Protein AF-A0A9E5G7E7-F1 (afdb_monomer)

Mean predicted aligned error: 11.99 Å

Nearest PDB structures (foldseek):
  1xm7-assembly2_B  TM=7.226E-01  e=6.810E-12  Aquifex aeolicus VF5
  1tk9-assembly1_D  TM=4.800E-01  e=5.219E-02  Campylobacter jejuni
  5lu5-assembly1_D  TM=4.850E-01  e=5.912E-02  Burkholderia pseudomallei
  5ltz-assembly1_C  TM=4.938E-01  e=8.075E-02  Burkholderia pseudomallei K96243
  4kez-assembly1_A  TM=2.579E-01  e=1.174E-01  Saccharolobus solfataricus

Foldseek 3Di:
DPDQAAEWEAEQLAQPPQVCCVVLVPPDPGSVRSLVVLLVQQQVPGAQNHEYEYQENNYQDPPPLCLLVSLVSGHYAYEYQYDPRVPSCVDPSNVVSHPYYHVKDWDWHQDPVRDIAIEIGHQDDDLDDPCLQVRHAYEYEPQRPHVVVVVSVVSNVVCVVVVSNYHYDYRYCSVPLSYIGGPVRRVVVVPCPVDPPDDDDDDDDDPVRQVVVQVVQVVVPDGPVRVVVVQVVVCVSVVHRPDDDDPVRVVVVVVVVVVVVVPPD

Solvent-accessible surface area (backbone atoms only — not comparable to full-atom values): 14874 Å² total; per-residue (Å²): 130,87,75,77,49,57,62,32,36,25,9,53,63,33,38,70,36,58,67,50,32,74,75,63,65,45,100,47,96,43,43,68,56,40,44,52,49,42,50,51,43,33,47,74,74,38,47,72,71,18,39,32,42,33,22,12,23,54,37,42,50,55,91,82,68,50,50,30,59,54,55,69,71,43,50,30,41,38,32,37,20,54,31,96,40,41,62,44,60,80,39,63,65,32,46,69,59,38,74,41,79,36,71,58,48,78,46,75,46,72,42,95,88,67,52,76,45,46,39,35,41,24,13,61,83,63,99,73,53,85,48,24,85,69,66,21,32,37,42,18,20,78,39,73,92,40,73,61,39,55,52,50,51,52,52,45,48,58,40,36,79,69,72,40,54,59,44,75,43,71,38,25,18,84,81,44,86,45,30,66,38,37,67,60,56,58,50,57,76,64,43,75,57,88,57,90,75,76,79,88,80,89,80,92,68,59,68,68,58,50,53,56,51,40,60,55,34,47,78,74,74,35,51,69,68,54,51,53,53,47,48,55,53,41,22,65,76,68,76,41,74,82,65,91,80,54,74,64,56,54,52,50,53,51,49,55,54,56,49,59,65,69,70,68,121

pLDDT: mean 88.35, std 13.63, range [34.66, 98.88]

Secondary structure (DSSP, 8-state):
--PPPPEEEEB---BT-HHHHHHTT-S-SSHHHHHHHHHHHHHHH--TT-EEEE-S-SBSS-SSSTHHHHHHHS-SEEEEE--TT-GGGGSHHHHTTSSEEES-EEEEEE-TTS-EEEEEE-SS--SS-TTGGGTPEEEE-S-TTSHHHHHHHHHHHHHHHTT---EEEE-BGGGGTTS-EEHHHHHHHHSPPSS--PPP------HHHHHHHHHHHHHTT--HHHHHHHHHHHHHHHTS-SS---HHHHHHHHHHHHHHHHS--

Sequence (265 aa):
MLTLGKVFFTSDLHFGHENVIRFDHRPFATVEEMDAELIRRWNAKVGKGDLVYVLGDLIWKSRNGDAHNLIKSLNGQIVLIKGNHDRFLHNAQAKNALAGVKDYDDICVTLEDGSVRRCILSHYFMPMYNGHRYQAIHLHGHSHFTEEADIELEIAKSLNERNFSNRIFNVGCMYWNYEPVTLDEILAKQAPPAEPRYETIELKIDADLYEKAGEVFKRYGLTHEQAIILFFQETVRLGRIPFDYTEEDLLEAKRLCDEVDADGE

Structure (mmCIF, N/CA/C/O backbone):
data_AF-A0A9E5G7E7-F1
#
_entry.id   AF-A0A9E5G7E7-F1
#
loop_
_atom_site.group_PDB
_atom_site.id
_atom_site.type_symbol
_atom_site.label_atom_id
_atom_site.label_alt_id
_atom_site.label_comp_id
_atom_site.label_asym_id
_atom_site.label_entity_id
_atom_site.label_seq_id
_atom_site.pdbx_PDB_ins_code
_atom_site.Cartn_x
_atom_site.Cartn_y
_atom_site.Cartn_z
_atom_site.occupancy
_atom_site.B_iso_or_equiv
_atom_site.auth_seq_id
_atom_site.auth_comp_id
_atom_site.auth_asym_id
_atom_site.auth_atom_id
_atom_site.pdbx_PDB_model_num
ATOM 1 N N . MET A 1 1 ? -29.308 -5.338 4.554 1.00 35.47 1 MET A N 1
ATOM 2 C CA . MET A 1 1 ? -28.218 -4.917 5.457 1.00 35.47 1 MET A CA 1
ATOM 3 C C . MET A 1 1 ? -27.298 -4.018 4.658 1.00 35.47 1 MET A C 1
ATOM 5 O O . MET A 1 1 ? -26.819 -4.463 3.626 1.00 35.47 1 MET A O 1
ATOM 9 N N . LEU A 1 2 ? -27.119 -2.760 5.064 1.00 37.31 2 LEU A N 1
ATOM 10 C CA . LEU A 1 2 ? -26.017 -1.945 4.551 1.00 37.31 2 LEU A CA 1
ATOM 11 C C . LEU A 1 2 ? -24.750 -2.521 5.186 1.00 37.31 2 LEU A C 1
ATOM 13 O O . LEU A 1 2 ? -24.550 -2.365 6.387 1.00 37.31 2 LEU A O 1
ATOM 17 N N . THR A 1 3 ? -23.959 -3.272 4.427 1.00 48.22 3 THR A N 1
ATOM 18 C CA . THR A 1 3 ? -22.587 -3.590 4.825 1.00 48.22 3 THR A CA 1
ATOM 19 C C . THR A 1 3 ? -21.854 -2.265 5.014 1.00 48.22 3 THR A C 1
ATOM 21 O O . THR A 1 3 ? -21.809 -1.459 4.083 1.00 48.22 3 THR A O 1
ATOM 24 N N . LEU A 1 4 ? -21.344 -2.008 6.223 1.00 63.31 4 LEU A N 1
ATOM 25 C CA . LEU A 1 4 ? -20.369 -0.939 6.434 1.00 63.31 4 LEU A CA 1
ATOM 26 C C . LEU A 1 4 ? -19.205 -1.192 5.464 1.00 63.31 4 LEU A C 1
ATOM 28 O O . LEU A 1 4 ? -18.757 -2.334 5.348 1.00 63.31 4 LEU A O 1
ATOM 32 N N . GLY A 1 5 ? -18.763 -0.160 4.744 1.00 80.88 5 GLY A N 1
ATOM 33 C CA . GLY A 1 5 ? -17.614 -0.278 3.847 1.00 80.88 5 GLY A CA 1
ATOM 34 C C . GLY A 1 5 ? -16.362 -0.708 4.611 1.00 80.88 5 GLY A C 1
ATOM 35 O O . GLY A 1 5 ? -16.161 -0.287 5.754 1.00 80.88 5 GLY A O 1
ATOM 36 N N . LYS A 1 6 ? -15.531 -1.551 3.994 1.00 94.44 6 LYS A N 1
ATOM 37 C CA . LYS A 1 6 ? -14.228 -1.944 4.542 1.00 94.44 6 LYS A CA 1
ATOM 38 C C . LYS A 1 6 ? -13.269 -0.749 4.529 1.00 94.44 6 LYS A C 1
ATOM 40 O O . LYS A 1 6 ? -13.435 0.188 3.747 1.00 94.44 6 LYS A O 1
ATOM 45 N N . VAL A 1 7 ? -12.259 -0.791 5.399 1.00 98.06 7 VAL A N 1
ATOM 46 C CA . VAL A 1 7 ? -11.174 0.199 5.428 1.00 98.06 7 VAL A CA 1
ATOM 47 C C . VAL A 1 7 ? -9.911 -0.425 4.847 1.00 98.06 7 VAL A C 1
ATOM 49 O O . VAL A 1 7 ? -9.468 -1.473 5.316 1.00 98.06 7 VAL A O 1
ATOM 52 N N . PHE A 1 8 ? -9.333 0.240 3.851 1.00 98.75 8 PHE A N 1
ATOM 53 C CA . PHE A 1 8 ? -8.087 -0.151 3.202 1.00 98.75 8 PHE A CA 1
ATOM 54 C C . PHE A 1 8 ? -7.001 0.909 3.385 1.00 98.75 8 PHE A C 1
ATOM 56 O O . PHE A 1 8 ? -7.283 2.089 3.604 1.00 98.75 8 PHE A O 1
ATOM 63 N N . PHE A 1 9 ? -5.756 0.477 3.232 1.00 98.81 9 PHE A N 1
ATOM 64 C CA . PHE A 1 9 ? -4.546 1.279 3.331 1.00 98.81 9 PHE A CA 1
ATOM 65 C C . PHE A 1 9 ? -3.632 0.983 2.144 1.00 98.81 9 PHE A C 1
ATOM 67 O O . PHE A 1 9 ? -3.553 -0.150 1.681 1.00 98.81 9 PHE A O 1
ATOM 74 N N . THR A 1 10 ? -2.937 1.998 1.652 1.00 98.81 10 THR A N 1
ATOM 75 C CA . THR A 1 10 ? -1.845 1.862 0.677 1.00 98.81 10 THR A CA 1
ATOM 76 C C . THR A 1 10 ? -1.001 3.129 0.707 1.00 98.81 10 THR A C 1
ATOM 78 O O . THR A 1 10 ? -1.429 4.136 1.262 1.00 98.81 10 THR A O 1
ATOM 81 N N . SER A 1 11 ? 0.171 3.119 0.087 1.00 98.69 11 SER A N 1
ATOM 82 C CA . SER A 1 11 ? 1.021 4.297 -0.091 1.00 98.69 11 SER A CA 1
ATOM 83 C C . SER A 1 11 ? 1.842 4.194 -1.376 1.00 98.69 11 SER A C 1
ATOM 85 O O . SER A 1 11 ? 1.915 3.117 -1.974 1.00 98.69 11 SER A O 1
ATOM 87 N N . ASP A 1 12 ? 2.456 5.302 -1.793 1.00 98.31 12 ASP A N 1
ATOM 88 C CA . ASP A 1 12 ? 3.522 5.329 -2.802 1.00 98.31 12 ASP A CA 1
ATOM 89 C C . ASP A 1 12 ? 3.086 4.749 -4.149 1.00 98.31 12 ASP A C 1
ATOM 91 O O . ASP A 1 12 ? 3.827 4.019 -4.807 1.00 98.31 12 ASP A O 1
ATOM 95 N N . LEU A 1 13 ? 1.859 5.044 -4.579 1.00 97.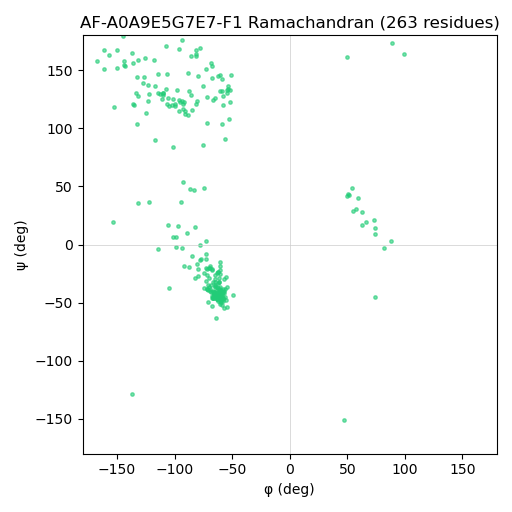75 13 LEU A N 1
ATOM 96 C CA . LEU A 1 13 ? 1.348 4.562 -5.865 1.00 97.75 13 LEU A CA 1
ATOM 97 C C . LEU A 1 13 ? 2.075 5.228 -7.028 1.00 97.75 13 LEU A C 1
ATOM 99 O O . LEU A 1 13 ? 2.361 4.563 -8.022 1.00 97.75 13 LEU A O 1
ATOM 103 N N . HIS A 1 14 ? 2.455 6.500 -6.871 1.00 96.69 14 HIS A N 1
ATOM 104 C CA . HIS A 1 14 ? 3.234 7.256 -7.850 1.00 96.69 14 HIS A CA 1
ATOM 105 C C . HIS A 1 14 ? 2.638 7.175 -9.265 1.00 96.69 14 HIS A C 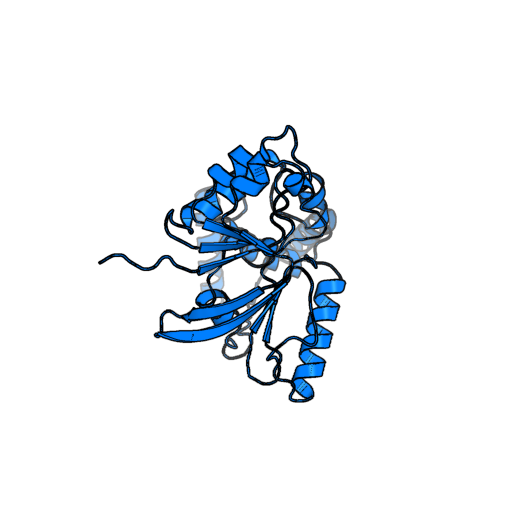1
ATOM 107 O O . HIS A 1 14 ? 3.366 7.011 -10.246 1.00 96.69 14 HIS A O 1
ATOM 113 N N . PHE A 1 15 ? 1.312 7.310 -9.391 1.00 96.19 15 PHE A N 1
ATOM 114 C CA . PHE A 1 15 ? 0.656 7.301 -10.700 1.00 96.19 15 PHE A CA 1
ATOM 115 C C . PHE A 1 15 ? 1.293 8.334 -11.638 1.00 96.19 15 PHE A C 1
ATOM 117 O O . PHE A 1 15 ? 1.523 9.494 -11.255 1.00 96.19 15 PHE A O 1
ATOM 124 N N . GLY A 1 16 ? 1.576 7.913 -12.871 1.00 93.56 16 GLY A N 1
ATOM 125 C CA . GLY A 1 16 ? 2.221 8.740 -13.887 1.00 93.56 16 GLY A CA 1
ATOM 126 C C . GLY A 1 16 ? 3.724 8.984 -13.679 1.00 93.56 16 GLY A C 1
ATOM 127 O O . GLY A 1 16 ? 4.276 9.889 -14.312 1.00 93.56 16 GLY A O 1
ATOM 128 N N . HIS A 1 17 ? 4.405 8.230 -12.808 1.00 94.12 17 HIS A N 1
ATOM 129 C CA . HIS A 1 17 ? 5.831 8.405 -12.516 1.00 94.12 17 HIS A CA 1
ATOM 130 C C . HIS A 1 17 ? 6.728 7.379 -13.229 1.00 94.12 17 HIS A C 1
ATOM 132 O O . HIS A 1 17 ? 7.176 6.421 -12.620 1.00 94.12 17 HIS A O 1
ATOM 138 N N . GLU A 1 18 ? 7.096 7.611 -14.489 1.00 94.38 18 GLU A N 1
ATOM 139 C CA . GLU A 1 18 ? 7.965 6.687 -15.255 1.00 94.38 18 GLU A CA 1
ATOM 140 C C . GLU A 1 18 ? 9.249 6.268 -14.505 1.00 94.38 18 GLU A C 1
ATOM 142 O O . GLU A 1 18 ? 9.603 5.093 -14.446 1.00 94.38 18 GLU A O 1
ATOM 147 N N . ASN A 1 19 ? 9.931 7.215 -13.853 1.00 94.38 19 ASN A N 1
ATOM 148 C CA . ASN A 1 19 ? 11.189 6.924 -13.160 1.00 94.38 19 ASN A CA 1
ATOM 149 C C . ASN A 1 19 ? 11.024 6.013 -11.933 1.00 94.38 19 ASN A C 1
ATOM 151 O O . ASN A 1 19 ? 12.002 5.371 -11.543 1.00 94.38 19 ASN A O 1
ATOM 155 N N . VAL A 1 20 ? 9.825 5.931 -11.336 1.00 94.31 20 VAL A N 1
ATOM 156 C CA . VAL A 1 20 ? 9.594 5.076 -10.162 1.00 94.31 20 VAL A CA 1
ATOM 157 C C . VAL A 1 20 ? 9.763 3.603 -10.507 1.00 94.31 20 VAL A C 1
ATOM 159 O O . VAL A 1 20 ? 10.212 2.840 -9.664 1.00 94.31 20 VAL A O 1
ATOM 162 N N . ILE A 1 21 ? 9.481 3.210 -11.754 1.00 92.19 21 ILE A N 1
ATOM 163 C CA . ILE A 1 21 ? 9.620 1.825 -12.215 1.00 92.19 21 ILE A CA 1
ATOM 164 C C . ILE A 1 21 ? 11.055 1.348 -12.012 1.00 92.19 21 ILE A C 1
ATOM 166 O O . ILE A 1 21 ? 11.289 0.303 -11.416 1.00 92.19 21 ILE A O 1
ATOM 170 N N . ARG A 1 22 ? 12.027 2.151 -12.454 1.00 91.06 22 ARG A N 1
ATOM 171 C CA . ARG A 1 22 ? 13.449 1.821 -12.320 1.00 91.06 22 ARG A CA 1
ATOM 172 C C . ARG A 1 22 ? 13.961 1.989 -10.896 1.00 91.06 22 ARG A C 1
ATOM 174 O O . ARG A 1 22 ? 14.815 1.222 -10.480 1.00 91.06 22 ARG A O 1
ATOM 181 N N . PHE A 1 23 ? 13.484 3.007 -10.187 1.00 87.12 23 PHE A N 1
ATOM 182 C CA . PHE A 1 23 ? 13.917 3.300 -8.822 1.00 87.12 23 PHE A CA 1
ATOM 183 C C . PHE A 1 23 ? 13.482 2.212 -7.828 1.00 87.12 23 PHE A C 1
ATOM 185 O O . PHE A 1 23 ? 14.286 1.744 -7.032 1.00 87.12 23 PHE A O 1
ATOM 192 N N . ASP A 1 24 ? 12.223 1.785 -7.918 1.00 85.06 24 ASP A N 1
ATOM 193 C CA . ASP A 1 24 ? 11.559 0.841 -7.008 1.00 85.06 24 ASP A CA 1
ATOM 194 C C . ASP A 1 24 ? 11.543 -0.596 -7.571 1.00 85.06 24 ASP A C 1
ATOM 196 O O . ASP A 1 24 ? 10.889 -1.474 -7.020 1.00 85.06 24 ASP A O 1
ATOM 200 N N . HIS A 1 25 ? 12.227 -0.826 -8.702 1.00 86.44 25 HIS A N 1
ATOM 201 C CA . HIS A 1 25 ? 12.261 -2.095 -9.446 1.00 86.44 25 HIS A CA 1
ATOM 202 C C . HIS A 1 25 ? 10.865 -2.682 -9.710 1.00 86.44 25 HIS A C 1
ATOM 204 O O . HIS A 1 25 ? 10.635 -3.885 -9.574 1.00 86.44 25 HIS A O 1
ATOM 210 N N . ARG A 1 26 ? 9.906 -1.825 -10.078 1.00 90.50 26 ARG A N 1
ATOM 211 C CA . ARG A 1 26 ? 8.524 -2.262 -10.289 1.00 90.50 26 ARG A CA 1
ATOM 212 C C . ARG A 1 26 ? 8.425 -3.181 -11.507 1.00 90.50 26 ARG A C 1
ATOM 214 O O . ARG A 1 26 ? 9.070 -2.909 -12.519 1.00 90.50 26 ARG A O 1
ATOM 221 N N . PRO A 1 27 ? 7.569 -4.214 -11.467 1.00 91.38 27 PRO A N 1
ATOM 222 C CA . PRO A 1 27 ? 7.482 -5.228 -12.513 1.00 91.38 27 PRO A CA 1
ATOM 223 C C . PRO A 1 27 ? 6.605 -4.773 -13.695 1.00 91.38 27 PRO A C 1
ATOM 225 O O . PRO A 1 27 ? 5.731 -5.516 -14.137 1.00 91.38 27 PRO A O 1
ATOM 228 N N . PHE A 1 28 ? 6.809 -3.546 -14.183 1.00 92.44 28 PHE A N 1
ATOM 229 C CA . PHE A 1 28 ? 6.060 -2.951 -15.295 1.00 92.44 28 PHE A CA 1
ATOM 230 C C . PHE A 1 28 ? 7.032 -2.430 -16.347 1.00 92.44 28 PHE A C 1
ATOM 232 O O . PHE A 1 28 ? 8.051 -1.835 -16.004 1.00 92.44 28 PHE A O 1
ATOM 239 N N . ALA A 1 29 ? 6.727 -2.630 -17.627 1.00 90.38 29 ALA A N 1
ATOM 240 C CA . ALA A 1 29 ? 7.602 -2.181 -18.703 1.00 90.38 29 ALA A CA 1
ATOM 241 C C . ALA A 1 29 ? 7.456 -0.678 -18.992 1.00 90.38 29 ALA A C 1
ATOM 243 O O . ALA A 1 29 ? 8.394 -0.062 -19.494 1.00 90.38 29 ALA A O 1
ATOM 244 N N . THR A 1 30 ? 6.285 -0.100 -18.705 1.00 95.25 30 THR A N 1
ATOM 245 C CA . THR A 1 30 ? 5.947 1.309 -18.980 1.00 95.25 30 THR A CA 1
ATOM 246 C C . THR A 1 30 ? 5.064 1.896 -17.882 1.00 95.25 30 THR A C 1
ATOM 248 O O . THR A 1 30 ? 4.357 1.160 -17.186 1.00 95.25 30 THR A O 1
ATOM 251 N N . VAL A 1 31 ? 5.047 3.227 -17.743 1.00 94.69 31 VAL A N 1
ATOM 252 C CA . VAL A 1 31 ? 4.126 3.902 -16.814 1.00 94.69 31 VAL A CA 1
ATOM 253 C C . VAL A 1 31 ? 2.658 3.678 -17.177 1.00 94.69 31 VAL A C 1
ATOM 255 O O . VAL A 1 31 ? 1.827 3.580 -16.281 1.00 94.69 31 VAL A O 1
ATOM 258 N N . GLU A 1 32 ? 2.315 3.560 -18.462 1.00 95.12 32 GLU A N 1
ATOM 259 C CA . GLU A 1 32 ? 0.939 3.294 -18.889 1.00 95.12 32 GLU A CA 1
ATOM 260 C C . GLU A 1 32 ? 0.465 1.903 -18.448 1.00 95.12 32 GLU A C 1
ATOM 262 O O . GLU A 1 32 ? -0.665 1.761 -17.977 1.00 95.12 32 GLU A O 1
ATOM 267 N N . GLU A 1 33 ? 1.328 0.889 -18.567 1.00 96.50 33 GLU A N 1
ATOM 268 C CA . GLU A 1 33 ? 1.059 -0.460 -18.059 1.00 96.50 33 GLU A CA 1
ATOM 269 C C . GLU A 1 33 ? 0.913 -0.456 -16.533 1.00 96.50 33 GLU A C 1
ATOM 271 O O . GLU A 1 33 ? -0.057 -1.006 -16.011 1.00 96.50 33 GLU A O 1
ATOM 276 N N . MET A 1 34 ? 1.836 0.208 -15.827 1.00 96.50 34 MET A N 1
ATOM 277 C CA . MET A 1 34 ? 1.779 0.346 -14.372 1.00 96.50 34 MET A CA 1
ATOM 278 C C . MET A 1 34 ? 0.465 0.994 -13.931 1.00 96.50 34 MET A C 1
ATOM 280 O O . MET A 1 34 ? -0.261 0.416 -13.128 1.00 96.50 34 MET A O 1
ATOM 284 N N . ASP A 1 35 ? 0.133 2.172 -14.462 1.00 96.38 35 ASP A N 1
ATOM 285 C CA . ASP A 1 35 ? -1.065 2.918 -14.076 1.00 96.38 35 ASP A CA 1
ATOM 286 C C . ASP A 1 35 ? -2.337 2.083 -14.322 1.00 96.38 35 ASP A C 1
ATOM 288 O O . ASP A 1 35 ? -3.216 2.015 -13.457 1.00 96.38 35 ASP A O 1
ATOM 292 N N . ALA A 1 36 ? -2.429 1.398 -15.469 1.00 96.94 36 ALA A N 1
ATOM 293 C CA . ALA A 1 36 ? -3.562 0.532 -15.790 1.00 96.94 36 ALA A CA 1
ATOM 294 C C . ALA A 1 36 ? -3.683 -0.654 -14.819 1.00 96.94 36 ALA A C 1
ATOM 296 O O . ALA A 1 36 ? -4.785 -0.972 -14.359 1.00 96.94 36 ALA A O 1
ATOM 297 N N . GLU A 1 37 ? -2.564 -1.291 -14.476 1.00 98.00 37 GLU A N 1
ATOM 298 C CA . GLU A 1 37 ? -2.549 -2.448 -13.586 1.00 98.00 37 GLU A CA 1
ATOM 299 C C . GLU A 1 37 ? -2.834 -2.064 -12.128 1.00 98.00 37 GLU A C 1
ATOM 301 O O . GLU A 1 37 ? -3.595 -2.760 -11.452 1.00 98.00 37 GLU A O 1
ATOM 306 N N . LEU A 1 38 ? -2.321 -0.921 -11.661 1.00 98.19 38 LEU A N 1
ATOM 307 C CA . LEU A 1 38 ? -2.652 -0.353 -10.352 1.00 98.19 38 LEU A CA 1
ATOM 308 C C . LEU A 1 38 ? -4.159 -0.091 -10.224 1.00 98.19 38 LEU A C 1
ATOM 310 O O . LEU A 1 38 ? -4.774 -0.495 -9.236 1.00 98.19 38 LEU A O 1
ATOM 314 N N . ILE A 1 39 ? -4.782 0.526 -11.237 1.00 98.50 39 ILE A N 1
ATOM 315 C CA . ILE A 1 39 ? -6.237 0.755 -11.262 1.00 98.50 39 ILE A CA 1
ATOM 316 C C . ILE A 1 39 ? -6.992 -0.578 -11.244 1.00 98.50 39 ILE A C 1
ATOM 318 O O . ILE A 1 39 ? -7.961 -0.730 -10.495 1.00 98.50 39 ILE A O 1
ATOM 322 N N . ARG A 1 40 ? -6.565 -1.557 -12.055 1.00 98.56 40 ARG A N 1
ATOM 323 C CA . ARG A 1 40 ? -7.211 -2.874 -12.134 1.00 98.56 40 ARG A CA 1
ATOM 324 C C . ARG A 1 40 ? -7.175 -3.591 -10.784 1.00 98.56 40 ARG A C 1
ATOM 326 O O . ARG A 1 40 ? -8.216 -4.063 -10.329 1.00 98.56 40 ARG A O 1
ATOM 333 N N . ARG A 1 41 ? -6.005 -3.650 -10.142 1.00 98.12 41 ARG A N 1
ATOM 334 C CA . ARG A 1 41 ? -5.791 -4.282 -8.829 1.00 98.12 41 ARG A CA 1
ATOM 335 C C . ARG A 1 41 ? -6.573 -3.588 -7.727 1.00 98.12 41 ARG A C 1
ATOM 337 O O . ARG A 1 41 ? -7.298 -4.247 -6.985 1.00 98.12 41 ARG A O 1
ATOM 344 N N . TRP A 1 42 ? -6.509 -2.258 -7.684 1.00 98.69 42 TRP A N 1
ATOM 345 C CA . TRP A 1 42 ? -7.306 -1.454 -6.765 1.00 98.69 42 TRP A CA 1
ATOM 346 C C . TRP A 1 42 ? -8.797 -1.777 -6.896 1.00 98.69 42 TRP A C 1
ATOM 348 O O . TRP A 1 42 ? -9.448 -2.130 -5.915 1.00 98.69 42 TRP A O 1
ATOM 358 N N . ASN A 1 43 ? -9.348 -1.698 -8.109 1.00 98.50 43 ASN A N 1
ATOM 359 C CA . ASN A 1 43 ? -10.783 -1.861 -8.342 1.00 98.50 43 ASN A CA 1
ATOM 360 C C . ASN A 1 43 ? -11.273 -3.308 -8.209 1.00 98.50 43 ASN A C 1
ATOM 362 O O . ASN A 1 43 ? -12.467 -3.515 -7.996 1.00 98.50 43 ASN A O 1
ATOM 366 N N . ALA A 1 44 ? -10.381 -4.296 -8.322 1.00 97.81 44 ALA A N 1
ATOM 367 C CA . ALA A 1 44 ? -10.698 -5.694 -8.045 1.00 97.81 44 ALA A CA 1
ATOM 368 C C . ALA A 1 44 ? -10.921 -5.956 -6.547 1.00 97.81 44 ALA A C 1
ATOM 370 O O . ALA A 1 44 ? -11.681 -6.858 -6.195 1.00 97.81 44 ALA A O 1
ATOM 371 N N . LYS A 1 45 ? -10.276 -5.171 -5.676 1.00 96.94 45 LYS A N 1
ATOM 372 C CA . LYS A 1 45 ? -10.281 -5.379 -4.223 1.00 96.94 45 LYS A CA 1
ATOM 373 C C . LYS A 1 45 ? -11.162 -4.391 -3.462 1.00 96.94 45 LYS A C 1
ATOM 375 O O . LYS A 1 45 ? -11.820 -4.770 -2.497 1.00 96.94 45 LYS A O 1
ATOM 380 N N . VAL A 1 46 ? -11.194 -3.140 -3.908 1.00 98.38 46 VAL A N 1
ATOM 381 C CA . VAL A 1 46 ? -11.938 -2.049 -3.276 1.00 98.38 46 VAL A CA 1
ATOM 382 C C . VAL A 1 46 ? -13.290 -1.879 -3.963 1.00 98.38 46 VAL A C 1
ATOM 384 O O . VAL A 1 46 ? -13.377 -1.662 -5.175 1.00 98.38 46 VAL A O 1
ATOM 387 N N . GLY A 1 47 ? -14.365 -1.941 -3.184 1.00 97.50 47 GLY A N 1
ATOM 388 C CA . GLY A 1 47 ? -15.725 -1.627 -3.599 1.00 97.50 47 GLY A CA 1
ATOM 389 C C . GLY A 1 47 ? -16.048 -0.133 -3.497 1.00 97.50 47 GLY A C 1
ATOM 390 O O . GLY A 1 47 ? -15.409 0.641 -2.792 1.00 97.50 47 GLY A O 1
ATOM 391 N N . LYS A 1 48 ? -17.106 0.308 -4.186 1.00 95.62 48 LYS A N 1
ATOM 392 C CA . LYS A 1 48 ? -17.494 1.735 -4.244 1.00 95.62 48 LYS A CA 1
ATOM 393 C C . LYS A 1 48 ? -17.880 2.355 -2.893 1.00 95.62 48 LYS A C 1
ATOM 395 O O . LYS A 1 48 ? -17.853 3.575 -2.771 1.00 95.62 48 LYS A O 1
ATOM 400 N N . GLY A 1 49 ? -18.297 1.535 -1.928 1.00 95.50 49 GLY A N 1
ATOM 401 C CA . GLY A 1 49 ? -18.700 1.973 -0.588 1.00 95.50 49 GLY A CA 1
ATOM 402 C C . GLY A 1 49 ? -17.581 1.928 0.453 1.00 95.50 49 GLY A C 1
ATOM 403 O O . GLY A 1 49 ? -17.826 2.316 1.591 1.00 95.50 49 GLY A O 1
ATOM 404 N N . ASP A 1 50 ? -16.396 1.446 0.080 1.00 97.88 50 ASP A N 1
ATOM 405 C CA . ASP A 1 50 ? -15.265 1.283 0.990 1.00 97.88 50 ASP A CA 1
ATOM 406 C C . ASP A 1 50 ? -14.516 2.602 1.200 1.00 97.88 50 ASP A C 1
ATOM 408 O O . ASP A 1 50 ? -14.649 3.546 0.418 1.00 97.88 50 ASP A O 1
ATOM 412 N N . LEU A 1 51 ? -13.718 2.668 2.261 1.00 98.25 51 LEU A N 1
ATOM 413 C CA . LEU A 1 51 ? -12.859 3.800 2.593 1.00 98.25 51 LEU A CA 1
ATOM 414 C C . LEU A 1 51 ? -11.403 3.388 2.387 1.00 98.25 51 LEU A C 1
ATOM 416 O O . LEU A 1 51 ? -10.975 2.356 2.897 1.00 98.25 51 LEU A O 1
ATOM 420 N N . VAL A 1 52 ? -10.626 4.200 1.679 1.00 98.81 52 VAL A N 1
ATOM 421 C CA . VAL A 1 52 ? -9.204 3.938 1.449 1.00 98.81 52 VAL A CA 1
ATOM 422 C C . VAL A 1 52 ? -8.373 5.106 1.941 1.00 98.81 52 VAL A C 1
ATOM 424 O O . VAL A 1 52 ? -8.552 6.242 1.501 1.00 98.81 52 VAL A O 1
ATOM 427 N N . TYR A 1 53 ? -7.441 4.816 2.839 1.00 98.88 53 TYR A N 1
ATOM 428 C CA . TYR A 1 53 ? -6.401 5.741 3.251 1.00 98.88 53 TYR A CA 1
ATOM 429 C C . TYR A 1 53 ? -5.173 5.548 2.366 1.00 98.88 53 TYR A C 1
ATOM 431 O O . TYR A 1 53 ? -4.532 4.499 2.402 1.00 98.88 53 TYR A O 1
ATOM 439 N N . VAL A 1 54 ? -4.836 6.570 1.584 1.00 98.88 54 VAL A N 1
ATOM 440 C CA . VAL A 1 54 ? -3.575 6.609 0.837 1.00 98.88 54 VAL A CA 1
ATOM 441 C C . VAL A 1 54 ? -2.573 7.396 1.662 1.00 98.88 54 VAL A C 1
ATOM 443 O O . VAL A 1 54 ? -2.778 8.586 1.888 1.00 98.88 54 VAL A O 1
ATOM 446 N N . LEU A 1 55 ? -1.507 6.754 2.129 1.00 98.75 55 LEU A N 1
ATOM 447 C CA . LEU A 1 55 ? -0.493 7.363 2.985 1.00 98.75 55 LEU A CA 1
ATOM 448 C C . LEU A 1 55 ? 0.597 8.069 2.190 1.00 98.75 55 LEU A C 1
ATOM 450 O O . LEU A 1 55 ? 1.767 7.905 2.485 1.00 98.75 55 LEU A O 1
ATOM 454 N N . GLY A 1 56 ? 0.192 8.884 1.225 1.00 98.19 56 GLY A N 1
ATOM 455 C CA . GLY A 1 56 ? 1.066 9.786 0.492 1.00 98.19 56 GLY A CA 1
ATOM 456 C C . GLY A 1 56 ? 1.485 9.255 -0.866 1.00 98.19 56 GLY A C 1
ATOM 457 O O . GLY A 1 56 ? 1.315 8.077 -1.190 1.00 98.19 56 GLY A O 1
ATOM 458 N N . ASP A 1 57 ? 1.992 10.182 -1.672 1.00 97.56 57 ASP A N 1
ATOM 459 C CA . ASP A 1 57 ? 2.582 9.936 -2.982 1.00 97.56 57 ASP A CA 1
ATOM 460 C C . ASP A 1 57 ? 1.648 9.163 -3.927 1.00 97.56 57 ASP A C 1
ATOM 462 O O . ASP A 1 57 ? 2.011 8.182 -4.580 1.00 97.56 57 ASP A O 1
ATOM 466 N N . LEU A 1 58 ? 0.401 9.634 -4.015 1.00 97.12 58 LEU A N 1
ATOM 467 C CA . LEU A 1 58 ? -0.622 9.058 -4.886 1.00 97.12 58 LEU A CA 1
ATOM 468 C C . LEU A 1 58 ? -0.311 9.348 -6.358 1.00 97.12 58 LEU A C 1
ATOM 470 O O . LEU A 1 58 ? -0.345 8.445 -7.188 1.00 97.12 58 LEU A O 1
ATOM 474 N N . ILE A 1 59 ? -0.021 10.610 -6.693 1.00 94.75 59 ILE A N 1
ATOM 475 C CA . ILE A 1 59 ? 0.163 11.069 -8.081 1.00 94.75 59 ILE A CA 1
ATOM 476 C C . ILE A 1 59 ? 1.396 11.962 -8.153 1.00 94.75 59 ILE A C 1
ATOM 478 O O . ILE A 1 59 ? 1.423 13.027 -7.537 1.00 94.75 59 ILE A O 1
ATOM 482 N N . TRP A 1 60 ? 2.379 11.570 -8.966 1.00 88.19 60 TRP A N 1
ATOM 483 C CA . TRP A 1 60 ? 3.687 12.228 -9.020 1.00 88.19 60 TRP A CA 1
ATOM 484 C C . TRP A 1 60 ? 3.620 13.674 -9.509 1.00 88.19 60 TRP A C 1
ATOM 486 O O . TRP A 1 60 ? 3.959 14.615 -8.792 1.00 88.19 60 TRP A O 1
ATOM 496 N N . LYS A 1 61 ? 3.187 13.888 -10.749 1.00 67.50 61 LYS A N 1
ATOM 497 C CA . LYS A 1 61 ? 2.959 15.219 -11.325 1.00 67.50 61 LYS A CA 1
ATOM 498 C C . LYS A 1 61 ? 1.884 15.045 -12.376 1.00 67.50 61 LYS A C 1
ATOM 500 O O . LYS A 1 61 ? 2.085 14.274 -13.306 1.00 67.50 61 LYS A O 1
ATOM 505 N N . SER A 1 62 ? 0.734 15.702 -12.205 1.00 63.75 62 SER A N 1
ATOM 506 C CA . SER A 1 62 ? -0.419 15.509 -13.091 1.00 63.75 62 SER A CA 1
ATOM 507 C C . SER A 1 62 ? 0.013 15.704 -14.542 1.00 63.75 62 SER A C 1
ATOM 509 O O . SER A 1 62 ? 0.291 16.833 -14.950 1.00 63.75 62 SER A O 1
ATOM 511 N N . ARG A 1 63 ? 0.081 14.608 -15.299 1.00 51.53 63 ARG A N 1
ATOM 512 C CA . ARG A 1 63 ? 0.688 14.589 -16.629 1.00 51.53 63 ARG A CA 1
ATOM 513 C C . ARG A 1 63 ? -0.024 15.546 -17.592 1.00 51.53 63 ARG A C 1
ATOM 515 O O . ARG A 1 63 ? 0.650 16.079 -18.453 1.00 51.53 63 ARG A O 1
ATOM 522 N N . ASN A 1 64 ? -1.313 15.856 -17.360 1.00 54.03 64 ASN A N 1
ATOM 523 C CA . ASN A 1 64 ? -2.105 16.859 -18.100 1.00 54.03 64 ASN A CA 1
ATOM 524 C C . ASN A 1 64 ? -3.278 17.495 -17.299 1.00 54.03 64 ASN A C 1
ATOM 526 O O . ASN A 1 64 ? -4.214 18.027 -17.883 1.00 54.03 64 ASN A O 1
ATOM 530 N N . GLY A 1 65 ? -3.284 17.428 -15.959 1.00 68.69 65 GLY A N 1
ATOM 531 C CA . GLY A 1 65 ? -4.454 17.824 -15.145 1.00 68.69 65 GLY A CA 1
ATOM 532 C C . GLY A 1 65 ? -5.481 16.705 -14.895 1.00 68.69 65 GLY A C 1
ATOM 533 O O . GLY A 1 65 ? -6.461 16.920 -14.186 1.00 68.69 65 GLY A O 1
ATOM 534 N N . ASP A 1 66 ? -5.203 15.487 -15.367 1.00 81.50 66 ASP A N 1
ATOM 535 C CA . ASP A 1 66 ? -6.081 14.308 -15.260 1.00 81.50 66 ASP A CA 1
ATOM 536 C C . ASP A 1 66 ? -6.195 13.684 -13.861 1.00 81.50 66 ASP A C 1
ATOM 538 O O . ASP A 1 66 ? -6.896 12.690 -13.688 1.00 81.50 66 ASP A O 1
ATOM 542 N N . ALA A 1 67 ? -5.562 14.264 -12.837 1.00 91.06 67 ALA A N 1
ATOM 543 C CA . ALA A 1 67 ? -5.623 13.748 -11.467 1.00 91.06 67 ALA A CA 1
ATOM 544 C C . ALA A 1 67 ? -7.071 13.578 -10.970 1.00 91.06 67 ALA A C 1
ATOM 546 O O . ALA A 1 67 ? -7.381 12.600 -10.298 1.00 91.06 67 ALA A O 1
ATOM 547 N N . HIS A 1 68 ? -7.972 14.492 -11.350 1.00 92.56 68 HIS A N 1
ATOM 548 C CA . HIS A 1 68 ? -9.399 14.367 -11.049 1.00 92.56 68 HIS A CA 1
ATOM 549 C C . HIS A 1 68 ? -10.008 13.087 -11.643 1.00 92.56 68 HIS A C 1
ATOM 551 O O . HIS A 1 68 ? -10.669 12.334 -10.930 1.00 92.56 68 HIS A O 1
ATOM 557 N N . ASN A 1 69 ? -9.766 12.832 -12.932 1.00 93.12 69 ASN A N 1
ATOM 558 C CA . ASN A 1 69 ? -10.305 11.671 -13.641 1.00 93.12 69 ASN A CA 1
ATOM 559 C C . ASN A 1 69 ? -9.714 10.368 -13.099 1.00 93.12 69 ASN A C 1
ATOM 561 O O . ASN A 1 69 ? -10.450 9.411 -12.879 1.00 93.12 69 ASN A O 1
ATOM 565 N N . LEU A 1 70 ? -8.410 10.361 -12.814 1.00 94.81 70 LEU A N 1
ATOM 566 C CA . LEU A 1 70 ? -7.734 9.230 -12.189 1.00 94.81 70 LEU A CA 1
ATOM 567 C C . LEU A 1 70 ? -8.351 8.903 -10.824 1.00 94.81 70 LEU A C 1
ATOM 569 O O . LEU A 1 70 ? -8.789 7.776 -10.620 1.00 94.81 70 LEU A O 1
ATOM 573 N N . ILE A 1 71 ? -8.483 9.887 -9.927 1.00 96.44 71 ILE A N 1
ATOM 574 C CA . ILE A 1 71 ? -9.108 9.681 -8.608 1.00 96.44 71 ILE A CA 1
ATOM 575 C C . ILE A 1 71 ? -10.538 9.146 -8.760 1.00 96.44 71 ILE A C 1
ATOM 577 O O . ILE A 1 71 ? -10.933 8.240 -8.037 1.00 96.44 71 ILE A O 1
ATOM 581 N N . LYS A 1 72 ? -11.313 9.659 -9.725 1.00 95.62 72 LYS A N 1
ATOM 582 C CA . L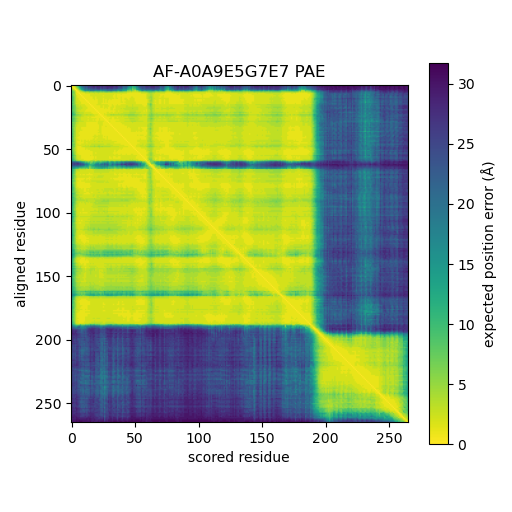YS A 1 72 ? -12.684 9.192 -9.996 1.00 95.62 72 LYS A CA 1
ATOM 583 C C . LYS A 1 72 ? -12.763 7.788 -10.600 1.00 95.62 72 LYS A C 1
ATOM 585 O O . LYS A 1 72 ? -13.830 7.181 -10.532 1.00 95.62 72 LYS A O 1
ATOM 590 N N . SER A 1 73 ? -11.682 7.292 -11.198 1.00 96.62 73 SER A N 1
ATOM 591 C CA . SER A 1 73 ? -11.609 5.934 -11.747 1.00 96.62 73 SER A CA 1
ATOM 592 C C . SER A 1 73 ? -11.337 4.863 -10.685 1.00 96.62 73 SER A C 1
ATOM 594 O O . SER A 1 73 ? -11.574 3.682 -10.940 1.00 96.62 73 SER A O 1
ATOM 596 N N . LEU A 1 74 ? -10.872 5.269 -9.500 1.00 98.44 74 LEU A N 1
ATOM 597 C CA . LEU A 1 74 ? -10.611 4.389 -8.368 1.00 98.44 74 LEU A CA 1
ATOM 598 C C . LEU A 1 74 ? -11.883 4.220 -7.525 1.00 98.44 74 LEU A C 1
ATOM 600 O O . LEU A 1 74 ? -12.556 5.190 -7.176 1.00 98.44 74 LEU A O 1
ATOM 604 N N . ASN A 1 75 ? -12.220 2.977 -7.192 1.00 98.56 75 ASN A N 1
ATOM 605 C CA . ASN A 1 75 ? -13.327 2.657 -6.300 1.00 98.56 75 ASN A CA 1
ATOM 606 C C . ASN A 1 75 ? -13.046 3.131 -4.867 1.00 98.56 75 ASN A C 1
ATOM 608 O O . ASN A 1 75 ? -11.902 3.177 -4.417 1.00 98.56 75 ASN A O 1
ATOM 612 N N . GLY A 1 76 ? -14.120 3.401 -4.129 1.00 97.81 76 GLY A N 1
ATOM 613 C CA . GLY A 1 76 ? -14.064 3.781 -2.723 1.00 97.81 76 GLY A CA 1
ATOM 614 C C . GLY A 1 76 ? -13.927 5.286 -2.502 1.00 97.81 76 GLY A C 1
ATOM 615 O O . GLY A 1 76 ? -13.798 6.093 -3.422 1.00 97.81 76 GLY A O 1
ATOM 616 N N . GLN A 1 77 ? -14.009 5.673 -1.238 1.00 98.06 77 GLN A N 1
ATOM 617 C CA . GLN A 1 77 ? -13.784 7.029 -0.770 1.00 98.06 77 GLN A CA 1
ATOM 618 C C . GLN A 1 77 ? -12.318 7.164 -0.377 1.00 98.06 77 GLN A C 1
ATOM 620 O O . GLN A 1 77 ? -11.849 6.437 0.490 1.00 98.06 77 GLN A O 1
ATOM 625 N N . ILE A 1 78 ? -11.586 8.083 -1.003 1.00 98.69 78 ILE A N 1
ATOM 626 C CA . ILE A 1 78 ? -10.141 8.204 -0.780 1.00 98.69 78 ILE A CA 1
ATOM 627 C C . ILE A 1 78 ? -9.853 9.338 0.200 1.00 98.69 78 ILE A C 1
ATOM 629 O O . ILE A 1 78 ? -10.151 10.500 -0.083 1.00 98.69 78 ILE A O 1
ATOM 633 N N . VAL A 1 79 ? -9.235 9.007 1.331 1.00 98.81 79 VAL A N 1
ATOM 634 C CA . VAL A 1 79 ? -8.614 9.973 2.241 1.00 98.81 79 VAL A CA 1
ATOM 635 C C . VAL A 1 79 ? -7.107 9.928 2.021 1.00 98.81 79 VAL A C 1
ATOM 637 O O . VAL A 1 79 ? -6.475 8.893 2.200 1.00 98.81 79 VAL A O 1
ATOM 640 N N . LEU A 1 80 ? -6.522 11.054 1.630 1.00 98.81 80 LEU A N 1
ATOM 641 C CA . LEU A 1 80 ? -5.083 11.170 1.425 1.00 98.81 80 LEU A CA 1
ATOM 642 C C . LEU A 1 80 ? -4.413 11.689 2.701 1.00 98.81 80 LEU A C 1
ATOM 644 O O . LEU A 1 80 ? -4.748 12.779 3.170 1.00 98.81 80 LEU A O 1
ATOM 648 N N . ILE A 1 81 ? -3.442 10.945 3.225 1.00 98.75 81 ILE A N 1
ATOM 649 C CA . ILE A 1 81 ? -2.443 11.466 4.158 1.00 98.75 81 ILE A CA 1
ATOM 650 C C . ILE A 1 81 ? -1.267 11.950 3.318 1.00 98.75 81 ILE A C 1
ATOM 652 O O . ILE A 1 81 ? -0.638 11.164 2.629 1.00 98.75 81 ILE A O 1
ATOM 656 N N . LYS A 1 82 ? -1.034 13.255 3.291 1.00 97.94 82 LYS A N 1
ATOM 657 C CA . LYS A 1 82 ? -0.207 13.922 2.286 1.00 97.94 82 LYS A CA 1
ATOM 658 C C . LYS A 1 82 ? 1.267 13.494 2.352 1.00 97.94 82 LYS A C 1
ATOM 660 O O . LYS A 1 82 ? 1.913 13.664 3.384 1.00 97.94 82 LYS A O 1
ATOM 665 N N . GLY A 1 83 ? 1.804 13.047 1.219 1.00 97.62 83 GLY A N 1
ATOM 666 C CA . GLY A 1 83 ? 3.230 12.823 0.986 1.00 97.62 83 GLY A CA 1
ATOM 667 C C . GLY A 1 83 ? 3.940 14.023 0.350 1.00 97.62 83 GLY A C 1
ATOM 668 O O . GLY A 1 83 ? 3.332 15.055 0.031 1.00 97.62 83 GLY A O 1
ATOM 669 N N . ASN A 1 84 ? 5.258 13.924 0.174 1.00 95.94 84 ASN A N 1
ATOM 670 C CA . ASN A 1 84 ? 6.082 14.992 -0.408 1.00 95.94 84 ASN A CA 1
ATOM 671 C C . ASN A 1 84 ? 5.871 15.170 -1.919 1.00 95.94 84 ASN A C 1
ATOM 673 O O . ASN A 1 84 ? 6.155 16.255 -2.451 1.00 95.94 84 ASN A O 1
ATOM 677 N N . HIS A 1 85 ? 5.361 14.154 -2.617 1.00 94.19 85 HIS A N 1
ATOM 678 C CA . HIS A 1 85 ? 5.145 14.194 -4.060 1.00 94.19 85 HIS A CA 1
ATOM 679 C C . HIS A 1 85 ? 3.706 14.518 -4.481 1.00 94.19 85 HIS A C 1
ATOM 681 O O . HIS A 1 85 ? 3.480 14.777 -5.661 1.00 94.19 85 HIS A O 1
ATOM 687 N N . ASP A 1 86 ? 2.767 14.693 -3.543 1.00 94.25 86 ASP A N 1
ATOM 688 C CA . ASP A 1 86 ? 1.349 15.014 -3.806 1.00 94.25 86 ASP A CA 1
ATOM 689 C C . ASP A 1 86 ? 1.087 16.473 -4.247 1.00 94.25 86 ASP A C 1
ATOM 691 O O . ASP A 1 86 ? 0.202 17.185 -3.758 1.00 94.25 86 ASP A O 1
ATOM 695 N N . ARG A 1 87 ? 1.850 16.960 -5.226 1.00 92.12 87 ARG A N 1
ATOM 696 C CA . ARG A 1 87 ? 1.743 18.329 -5.761 1.00 92.12 87 ARG A CA 1
ATOM 697 C C . ARG A 1 87 ? 0.448 18.560 -6.540 1.00 92.12 87 ARG A C 1
ATOM 699 O O . ARG A 1 87 ? 0.040 19.706 -6.726 1.00 92.12 87 ARG A O 1
ATOM 706 N N . PHE A 1 88 ? -0.230 17.498 -6.977 1.00 92.50 88 PHE A N 1
ATOM 707 C CA . PHE A 1 88 ? -1.512 17.595 -7.681 1.00 92.50 88 PHE A CA 1
ATOM 708 C C . PHE A 1 88 ? -2.610 18.269 -6.837 1.00 92.50 88 PHE A C 1
ATOM 710 O O . PHE A 1 88 ? -3.579 18.779 -7.397 1.00 92.50 88 PHE A O 1
ATOM 717 N N . LEU A 1 89 ? -2.442 18.340 -5.510 1.00 92.50 89 LEU A N 1
ATOM 718 C CA . LEU A 1 89 ? -3.352 19.020 -4.584 1.00 92.50 89 LEU A CA 1
ATOM 719 C C . LEU A 1 89 ? -3.507 20.528 -4.845 1.00 92.50 89 LEU A C 1
ATOM 721 O O . LEU A 1 89 ? -4.454 21.134 -4.342 1.00 92.50 89 LEU A O 1
ATOM 725 N N . HIS A 1 90 ? -2.619 21.142 -5.636 1.00 90.44 90 HIS A N 1
ATOM 726 C CA . HIS A 1 90 ? -2.802 22.514 -6.120 1.00 90.44 90 HIS A CA 1
ATOM 727 C C . HIS A 1 90 ? -3.978 22.649 -7.107 1.00 90.44 90 HIS A C 1
ATOM 729 O O . HIS A 1 90 ? -4.514 23.744 -7.271 1.00 90.44 90 HIS A O 1
ATOM 735 N N . ASN A 1 91 ? -4.418 21.554 -7.738 1.00 90.38 91 ASN A N 1
ATOM 736 C CA . ASN A 1 91 ? -5.619 21.522 -8.566 1.00 90.38 91 ASN A CA 1
ATOM 737 C C . ASN A 1 91 ? -6.863 21.292 -7.687 1.00 90.38 91 ASN A C 1
ATOM 739 O O . ASN A 1 91 ? -7.046 20.222 -7.103 1.00 90.38 91 ASN A O 1
ATOM 743 N N . ALA A 1 92 ? -7.755 22.285 -7.642 1.00 91.50 92 ALA 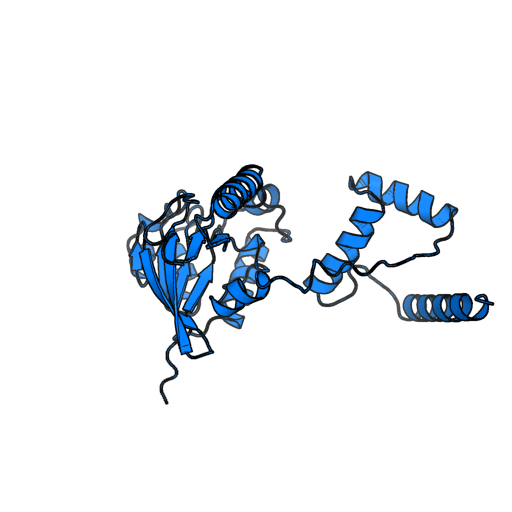A N 1
ATOM 744 C CA . ALA A 1 92 ? -8.974 22.234 -6.835 1.00 91.50 92 ALA A CA 1
ATOM 745 C C . ALA A 1 92 ? -9.921 21.084 -7.224 1.00 91.50 92 ALA A C 1
ATOM 747 O O . ALA A 1 92 ? -10.519 20.474 -6.344 1.00 91.50 92 ALA A O 1
ATOM 748 N N . GLN A 1 93 ? -10.046 20.744 -8.512 1.00 92.56 93 GLN A N 1
ATOM 749 C CA . GLN A 1 93 ? -10.901 19.635 -8.953 1.00 92.56 93 GLN A CA 1
ATOM 750 C C . GLN A 1 93 ? -10.363 18.286 -8.475 1.00 92.56 93 GLN A C 1
ATOM 752 O O . GLN A 1 93 ? -11.141 17.429 -8.057 1.00 92.56 93 GLN A O 1
ATOM 757 N N . ALA A 1 94 ? -9.041 18.103 -8.510 1.00 92.44 94 ALA A N 1
ATOM 758 C CA . ALA A 1 94 ? -8.407 16.891 -8.006 1.00 92.44 94 ALA A CA 1
ATOM 759 C C . ALA A 1 94 ? -8.549 16.791 -6.481 1.00 92.44 94 ALA A C 1
ATOM 761 O O . ALA A 1 94 ? -8.990 15.766 -5.971 1.00 92.44 94 ALA A O 1
ATOM 762 N N . LYS A 1 95 ? -8.287 17.887 -5.755 1.00 94.38 95 LYS A N 1
ATOM 763 C CA . LYS A 1 95 ? -8.485 17.943 -4.301 1.00 94.38 95 LYS A CA 1
ATOM 764 C C . LYS A 1 95 ? -9.936 17.649 -3.898 1.00 94.38 95 LYS A C 1
ATOM 766 O O . LYS A 1 95 ? -10.155 16.894 -2.961 1.00 94.38 95 LYS A O 1
ATOM 771 N N . ASN A 1 96 ? -10.915 18.187 -4.628 1.00 95.75 96 ASN A N 1
ATOM 772 C CA . ASN A 1 96 ? -12.345 17.967 -4.371 1.00 95.75 96 ASN A CA 1
ATOM 773 C C . ASN A 1 96 ? -12.838 16.561 -4.758 1.00 95.75 96 ASN A C 1
ATOM 775 O O . ASN A 1 96 ? -13.966 16.202 -4.428 1.00 95.75 96 ASN A O 1
ATOM 779 N N . ALA A 1 97 ? -12.044 15.775 -5.492 1.00 95.94 97 ALA A N 1
ATOM 780 C CA . ALA A 1 97 ? -12.373 14.381 -5.779 1.00 95.94 97 ALA A CA 1
ATOM 781 C C . ALA A 1 97 ? -12.053 13.447 -4.600 1.00 95.94 97 ALA A C 1
ATOM 783 O O . ALA A 1 97 ? -12.630 12.363 -4.530 1.00 95.94 97 ALA A O 1
ATOM 784 N N . LEU A 1 98 ? -11.174 13.871 -3.686 1.00 97.94 98 LEU A N 1
ATOM 785 C CA . LEU A 1 98 ? -10.827 13.148 -2.465 1.00 97.94 98 LEU A CA 1
ATOM 786 C C . LEU A 1 98 ? -11.906 13.362 -1.393 1.00 97.94 98 LEU A C 1
ATOM 788 O O . LEU A 1 98 ? -12.470 14.448 -1.268 1.00 97.94 98 LEU A O 1
ATOM 792 N N . ALA A 1 99 ? -12.157 12.336 -0.582 1.00 97.88 99 ALA A N 1
ATOM 793 C CA . ALA A 1 99 ? -13.030 12.423 0.587 1.00 97.88 99 ALA A CA 1
ATOM 794 C C . ALA A 1 99 ? -12.391 13.235 1.727 1.00 97.88 99 ALA A C 1
ATOM 796 O O . ALA A 1 99 ? -13.093 13.838 2.537 1.00 97.88 99 ALA A O 1
ATOM 797 N N . GLY A 1 100 ? -11.058 13.282 1.780 1.00 98.12 100 GLY A N 1
ATOM 798 C CA . GLY A 1 100 ? -10.316 14.097 2.732 1.00 98.12 100 GLY A CA 1
ATOM 799 C C . GLY A 1 100 ? -8.837 14.197 2.382 1.00 98.12 100 GLY A C 1
ATOM 800 O O . GLY A 1 100 ? -8.291 13.346 1.684 1.00 98.12 100 GLY A O 1
ATOM 801 N N . VAL A 1 101 ? -8.192 15.247 2.884 1.00 98.38 101 VAL A N 1
ATOM 802 C CA . VAL A 1 101 ? -6.737 15.425 2.829 1.00 98.38 101 VAL A CA 1
ATOM 803 C C . VAL A 1 101 ? -6.274 15.820 4.220 1.00 98.38 101 VAL A C 1
ATOM 805 O O . VAL A 1 101 ? -6.817 16.765 4.795 1.00 98.38 101 VAL A O 1
ATOM 808 N N . LYS A 1 102 ? -5.293 15.103 4.755 1.00 98.44 102 LYS A N 1
ATOM 809 C CA . LYS A 1 102 ? -4.715 15.339 6.079 1.00 98.44 102 LYS A CA 1
ATOM 810 C C . LYS A 1 102 ? -3.196 15.235 5.988 1.00 98.44 102 LYS A C 1
ATOM 812 O O . LYS A 1 102 ? -2.690 14.573 5.095 1.00 98.44 102 LYS A O 1
ATOM 817 N N . ASP A 1 103 ? -2.469 15.856 6.906 1.00 97.62 103 ASP A N 1
ATOM 818 C CA . ASP A 1 103 ? -1.019 15.629 7.029 1.00 97.62 103 ASP A CA 1
ATOM 819 C C . ASP A 1 103 ? -0.713 14.431 7.953 1.00 97.62 103 ASP A C 1
ATOM 821 O O . ASP A 1 103 ? 0.366 13.852 7.904 1.00 97.62 103 ASP A O 1
ATOM 825 N N . TYR A 1 104 ? -1.685 14.053 8.788 1.00 96.94 104 TYR A N 1
ATOM 826 C CA . TYR A 1 104 ? -1.616 13.002 9.801 1.00 96.94 104 TYR A CA 1
ATOM 827 C C . TYR A 1 104 ? -3.043 12.592 10.194 1.00 96.94 104 TYR A C 1
ATOM 829 O O . TYR A 1 104 ? -3.949 13.431 10.156 1.00 96.94 104 TYR A O 1
ATOM 837 N N . ASP A 1 105 ? -3.257 11.342 10.609 1.00 97.94 105 ASP A N 1
ATOM 838 C CA . ASP A 1 105 ? -4.541 10.918 11.177 1.00 97.94 105 ASP A CA 1
ATOM 839 C C . ASP A 1 105 ? -4.390 9.901 12.313 1.00 97.94 105 ASP A C 1
ATOM 841 O O . ASP A 1 105 ? -3.416 9.153 12.386 1.00 97.94 105 ASP A O 1
ATOM 845 N N . ASP A 1 106 ? -5.384 9.874 13.195 1.00 97.50 106 ASP A N 1
ATOM 846 C CA . ASP A 1 106 ? -5.470 8.981 14.352 1.00 97.50 106 ASP A CA 1
ATOM 847 C C . ASP A 1 106 ? -6.876 8.383 14.371 1.00 97.50 106 ASP A C 1
ATOM 849 O O . ASP A 1 106 ? -7.857 9.071 14.665 1.00 97.50 106 ASP A O 1
ATOM 853 N N . ILE A 1 107 ? -6.977 7.122 13.957 1.00 97.44 107 ILE A N 1
ATOM 854 C CA . ILE A 1 107 ? -8.251 6.475 13.648 1.00 97.44 107 ILE A CA 1
ATOM 855 C C . ILE A 1 107 ? -8.426 5.180 14.432 1.00 97.44 107 ILE A C 1
ATOM 857 O O . ILE A 1 107 ? -7.463 4.560 14.878 1.00 97.44 107 ILE A O 1
ATOM 861 N N . CYS A 1 108 ? -9.671 4.728 14.542 1.00 96.62 108 CYS A N 1
ATOM 862 C CA . CYS A 1 108 ? -10.001 3.396 15.032 1.00 96.62 108 CYS A CA 1
ATOM 863 C C . CYS A 1 108 ? -10.526 2.545 13.875 1.00 96.62 108 CYS A C 1
ATOM 865 O O . CYS A 1 108 ? -11.449 2.953 13.173 1.00 96.62 108 CYS A O 1
ATOM 867 N N . VAL A 1 109 ? -9.961 1.354 13.707 1.00 96.75 109 VAL A N 1
ATOM 868 C CA . VAL A 1 109 ? -10.350 0.371 12.692 1.00 96.75 109 VAL A CA 1
ATOM 869 C C . VAL A 1 109 ? -10.961 -0.828 13.400 1.00 96.75 109 VAL A C 1
ATOM 871 O O . VAL A 1 109 ? -10.378 -1.342 14.355 1.00 96.75 109 VAL A O 1
ATOM 874 N N . THR A 1 110 ? -12.139 -1.258 12.952 1.00 95.44 110 THR A N 1
ATOM 875 C CA . THR A 1 110 ? -12.774 -2.493 13.434 1.00 95.44 110 THR A CA 1
ATOM 876 C C . THR A 1 110 ? -12.344 -3.639 12.526 1.00 95.44 110 THR A C 1
ATOM 878 O O . THR A 1 110 ? -12.526 -3.540 11.314 1.00 95.44 110 THR A O 1
ATOM 881 N N . LEU A 1 111 ? -11.746 -4.673 13.112 1.00 93.94 111 LEU A N 1
ATOM 882 C CA . LEU A 1 111 ? -11.308 -5.892 12.432 1.00 93.94 111 LEU A CA 1
ATOM 883 C C . LEU A 1 111 ? -12.488 -6.832 12.160 1.00 93.94 111 LEU A C 1
ATOM 885 O O . LEU A 1 111 ? -13.583 -6.648 12.701 1.00 93.94 111 LEU A O 1
ATOM 889 N N . GLU A 1 112 ? -12.263 -7.872 11.357 1.00 92.69 112 GLU A N 1
ATOM 890 C CA . GLU A 1 112 ? -13.307 -8.855 11.027 1.00 92.69 112 GLU A CA 1
ATOM 891 C C . GLU A 1 112 ? -13.774 -9.660 12.254 1.00 92.69 112 GLU A C 1
ATOM 893 O O . GLU A 1 112 ? -14.933 -10.072 12.319 1.00 92.69 112 GLU A O 1
ATOM 898 N N . ASP A 1 113 ? -12.916 -9.807 13.271 1.00 92.19 113 ASP A N 1
ATOM 899 C CA . ASP A 1 113 ? -13.256 -10.422 14.564 1.00 92.19 113 ASP A CA 1
ATOM 900 C C . ASP A 1 113 ? -14.056 -9.497 15.510 1.00 92.19 113 ASP A C 1
ATOM 902 O O . ASP A 1 113 ? -14.418 -9.892 16.620 1.00 92.19 113 ASP A O 1
ATOM 906 N N . GLY A 1 114 ? -14.340 -8.262 15.082 1.00 93.25 114 GLY A N 1
ATOM 907 C CA . GLY A 1 114 ? -15.058 -7.244 15.849 1.00 93.25 114 GLY A CA 1
ATOM 908 C C . GLY A 1 114 ? -14.196 -6.469 16.850 1.00 93.25 114 GLY A C 1
ATOM 909 O O . GLY A 1 114 ? -14.697 -5.542 17.492 1.00 93.25 114 GLY A O 1
ATOM 910 N N . SER A 1 115 ? -12.910 -6.802 16.995 1.00 93.56 115 SER A N 1
ATOM 911 C CA . SER A 1 115 ? -11.985 -6.037 17.827 1.00 93.56 115 SER A CA 1
ATOM 912 C C . SER A 1 115 ? -11.627 -4.702 17.172 1.00 93.56 115 SER A C 1
ATOM 914 O O . SER A 1 115 ? -11.623 -4.553 15.950 1.00 93.56 115 SER A O 1
ATOM 916 N N . VAL A 1 116 ? -11.325 -3.697 17.996 1.00 94.62 116 VAL A N 1
ATOM 917 C CA . VAL A 1 116 ? -10.980 -2.353 17.521 1.00 94.62 116 VAL A CA 1
ATOM 918 C C . VAL A 1 116 ? -9.504 -2.087 17.762 1.00 94.62 116 VAL A C 1
ATOM 920 O O . VAL A 1 116 ? -8.991 -2.273 18.868 1.00 94.62 116 VAL A O 1
ATOM 923 N N . ARG A 1 117 ? -8.815 -1.613 16.727 1.00 94.81 117 ARG A N 1
ATOM 924 C CA . ARG A 1 117 ? -7.411 -1.209 16.778 1.00 94.81 117 ARG A CA 1
ATOM 925 C C . ARG A 1 117 ? -7.285 0.274 16.478 1.00 94.81 117 ARG A C 1
ATOM 927 O O . ARG A 1 117 ? -7.905 0.782 15.550 1.00 94.81 117 ARG A O 1
ATOM 934 N N . ARG A 1 118 ? -6.457 0.963 17.259 1.00 95.88 118 ARG A N 1
ATOM 935 C CA . ARG A 1 118 ? -6.090 2.355 17.002 1.00 95.88 118 ARG A CA 1
ATOM 936 C C . ARG A 1 118 ? -4.918 2.401 16.027 1.00 95.88 118 ARG A C 1
ATOM 938 O O . ARG A 1 118 ? -3.904 1.746 16.276 1.00 95.88 118 ARG A O 1
ATOM 945 N N . CYS A 1 119 ? -5.048 3.186 14.966 1.00 97.69 119 CYS A N 1
ATOM 946 C CA . CYS A 1 119 ? -4.053 3.345 13.917 1.00 97.69 119 CYS A CA 1
ATOM 947 C C . CYS A 1 119 ? -3.630 4.809 13.786 1.00 97.69 119 CYS A C 1
ATOM 949 O O . CYS A 1 119 ? -4.466 5.699 13.651 1.00 97.69 119 CYS A O 1
ATOM 951 N N . ILE A 1 120 ? -2.321 5.029 13.789 1.00 97.88 120 ILE A N 1
ATOM 952 C CA . ILE A 1 120 ? -1.663 6.295 13.515 1.00 97.88 120 ILE A CA 1
ATOM 953 C C . ILE A 1 120 ? -1.166 6.286 12.076 1.00 97.88 120 ILE A C 1
ATOM 955 O O . ILE A 1 120 ? -0.351 5.442 11.697 1.00 97.88 120 ILE A O 1
ATOM 959 N N . LEU A 1 121 ? -1.644 7.240 11.292 1.00 98.62 121 LEU A N 1
ATOM 960 C CA . LEU A 1 121 ? -1.393 7.332 9.864 1.00 98.62 121 LEU A CA 1
ATOM 961 C C . LEU A 1 121 ? -0.505 8.540 9.564 1.00 98.62 121 LEU A C 1
ATOM 963 O O . LEU A 1 121 ? -0.834 9.670 9.926 1.00 98.62 121 LEU A O 1
ATOM 967 N N . SER A 1 122 ? 0.608 8.302 8.883 1.00 98.31 122 SER A N 1
ATOM 968 C CA . SER A 1 122 ? 1.521 9.327 8.364 1.00 98.31 122 SER A CA 1
ATOM 969 C C . SER A 1 122 ? 2.167 8.781 7.102 1.00 98.31 122 SER A C 1
ATOM 971 O O . SER A 1 122 ? 2.323 7.574 6.991 1.00 98.31 122 SER A O 1
ATOM 973 N N . HIS A 1 123 ? 2.554 9.638 6.163 1.00 98.56 123 HIS A N 1
ATOM 974 C CA . HIS A 1 123 ? 3.377 9.187 5.041 1.00 98.56 123 HIS A CA 1
ATOM 975 C C . HIS A 1 123 ? 4.766 8.734 5.519 1.00 98.56 123 HIS A C 1
ATOM 977 O O . HIS A 1 123 ? 5.249 7.677 5.129 1.00 98.56 123 HIS A O 1
ATOM 983 N N . TYR A 1 124 ? 5.366 9.493 6.437 1.00 98.06 124 TYR A N 1
ATOM 984 C CA . TYR A 1 124 ? 6.706 9.236 6.958 1.00 98.06 124 TYR A CA 1
ATOM 985 C C . TYR A 1 124 ? 6.690 8.302 8.163 1.00 98.06 124 TYR A C 1
ATOM 987 O O . TYR A 1 124 ? 5.785 8.388 9.006 1.00 98.06 124 TYR A O 1
ATOM 995 N N . PHE A 1 125 ? 7.749 7.503 8.282 1.00 96.31 125 PHE A N 1
ATOM 996 C CA . PHE A 1 125 ? 8.056 6.733 9.475 1.00 96.31 125 PHE A CA 1
ATOM 997 C C . PHE A 1 125 ? 8.228 7.635 10.701 1.00 96.31 125 PHE A C 1
ATOM 999 O O . PHE A 1 125 ? 8.960 8.628 10.693 1.00 96.31 125 PHE A O 1
ATOM 1006 N N . MET A 1 126 ? 7.572 7.253 11.794 1.00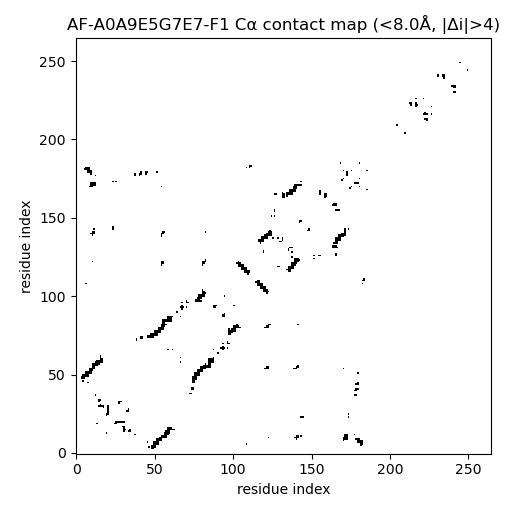 94.94 126 MET A N 1
ATOM 1007 C CA . MET A 1 126 ? 7.742 7.875 13.100 1.00 94.94 126 MET A CA 1
ATOM 1008 C C . MET A 1 126 ? 8.113 6.808 14.133 1.00 94.94 126 MET A C 1
ATOM 1010 O O . MET A 1 126 ? 7.263 5.995 14.503 1.00 94.94 126 MET A O 1
ATOM 1014 N N . PRO A 1 127 ? 9.338 6.829 14.689 1.00 91.44 127 PRO A N 1
ATOM 1015 C CA . PRO A 1 127 ? 9.763 5.828 15.669 1.00 91.44 127 PRO A CA 1
ATOM 1016 C C . PRO A 1 127 ? 9.034 5.968 17.009 1.00 91.44 127 PRO A C 1
ATOM 1018 O O . PRO A 1 127 ? 8.988 5.040 17.811 1.00 91.44 127 PRO A O 1
ATOM 1021 N N . MET A 1 128 ? 8.457 7.138 17.276 1.00 91.44 128 MET A N 1
ATOM 1022 C CA . MET A 1 128 ? 7.647 7.405 18.456 1.00 91.44 128 MET A CA 1
ATOM 1023 C C . MET A 1 128 ? 6.413 8.179 18.022 1.00 91.44 128 MET A C 1
ATOM 1025 O O . MET A 1 128 ? 6.516 9.262 17.454 1.00 91.44 128 MET A O 1
ATOM 1029 N N . TYR A 1 129 ? 5.242 7.620 18.296 1.00 92.19 129 TYR A N 1
ATOM 1030 C CA . TYR A 1 129 ? 3.967 8.143 17.815 1.00 92.19 129 TYR A CA 1
ATOM 1031 C C . TYR A 1 129 ? 2.912 8.121 18.922 1.00 92.19 129 TYR A C 1
ATOM 1033 O O . TYR A 1 129 ? 3.086 7.489 19.970 1.00 92.19 129 TYR A O 1
ATOM 1041 N N . ASN A 1 130 ? 1.809 8.846 18.729 1.00 90.19 130 ASN A N 1
ATOM 1042 C CA . ASN A 1 130 ? 0.751 8.909 19.733 1.00 90.19 130 ASN A CA 1
ATOM 1043 C C . ASN A 1 130 ? 0.214 7.504 20.050 1.00 90.19 130 ASN A C 1
ATOM 1045 O O . ASN A 1 130 ? -0.138 6.745 19.154 1.00 90.19 130 ASN A O 1
ATOM 1049 N N . GLY A 1 131 ? 0.165 7.138 21.329 1.00 87.00 131 GLY A N 1
ATOM 1050 C CA . GLY A 1 131 ? -0.323 5.820 21.731 1.00 87.00 131 GLY A CA 1
ATOM 1051 C C . GLY A 1 131 ? 0.615 4.636 21.455 1.00 87.00 131 GLY A C 1
ATOM 1052 O O . GLY A 1 131 ? 0.183 3.509 21.685 1.00 87.00 131 GLY A O 1
ATOM 1053 N N . HIS A 1 132 ? 1.876 4.839 21.038 1.00 85.19 132 HIS A N 1
ATOM 1054 C CA . HIS A 1 132 ? 2.825 3.727 20.811 1.00 85.19 132 HIS A CA 1
ATOM 1055 C C . HIS A 1 132 ? 3.006 2.834 22.055 1.00 85.19 132 HIS A C 1
ATOM 1057 O O . HIS A 1 132 ? 2.970 1.616 21.948 1.00 85.19 132 HIS A O 1
ATOM 1063 N N . ARG A 1 133 ? 3.033 3.422 23.263 1.00 82.62 133 ARG A N 1
ATOM 1064 C CA . ARG A 1 133 ? 3.063 2.678 24.544 1.00 82.62 133 ARG A CA 1
ATOM 1065 C C . ARG A 1 133 ? 1.748 1.991 24.926 1.00 82.62 133 ARG A C 1
ATOM 1067 O O . ARG A 1 133 ? 1.701 1.260 25.909 1.00 82.62 133 ARG A O 1
ATOM 1074 N N . TYR A 1 134 ? 0.677 2.252 24.185 1.00 85.06 134 TYR A N 1
ATOM 1075 C CA . TYR A 1 134 ? -0.671 1.740 24.432 1.00 85.06 134 TYR A CA 1
ATOM 1076 C C . TYR A 1 134 ? -1.187 0.948 23.223 1.00 85.06 134 TYR A C 1
ATOM 1078 O O . TYR A 1 134 ? -2.367 1.014 22.890 1.00 85.06 134 TYR A O 1
ATOM 1086 N N . GLN A 1 135 ? -0.288 0.205 22.566 1.00 85.00 135 GLN A N 1
ATOM 1087 C CA . GLN A 1 135 ? -0.586 -0.736 21.478 1.00 85.00 135 GLN A CA 1
ATOM 1088 C C . GLN A 1 135 ? -1.187 -0.115 20.206 1.00 85.00 135 GLN A C 1
ATOM 1090 O O . GLN A 1 135 ? -1.727 -0.850 19.372 1.00 85.00 135 GLN A O 1
ATOM 1095 N N . ALA A 1 136 ? -1.090 1.207 20.025 1.00 92.75 136 ALA A N 1
ATOM 1096 C CA . ALA A 1 136 ? -1.442 1.816 18.749 1.00 92.75 136 ALA A CA 1
ATOM 1097 C C . ALA A 1 136 ? -0.521 1.285 17.641 1.00 92.75 136 ALA A C 1
ATOM 1099 O O . ALA A 1 136 ? 0.670 1.029 17.853 1.00 92.75 136 ALA A O 1
ATOM 1100 N N . ILE A 1 137 ? -1.087 1.128 16.453 1.00 95.50 137 ILE A N 1
ATOM 1101 C CA . ILE A 1 137 ? -0.380 0.683 15.256 1.00 95.50 137 ILE A CA 1
ATOM 1102 C C . ILE A 1 137 ? -0.026 1.913 14.436 1.00 95.50 137 ILE A C 1
ATOM 1104 O O . ILE A 1 137 ? -0.889 2.750 14.213 1.00 95.50 137 ILE A O 1
ATOM 1108 N N . HIS A 1 138 ? 1.203 2.031 13.964 1.00 96.88 138 HIS A N 1
ATOM 1109 C CA . HIS A 1 138 ? 1.584 3.062 13.014 1.00 96.88 138 HIS A CA 1
ATOM 1110 C C . HIS A 1 138 ? 1.656 2.467 11.609 1.00 96.88 138 HIS A C 1
ATOM 1112 O O . HIS A 1 138 ? 2.343 1.474 11.390 1.00 96.88 138 HIS A O 1
ATOM 1118 N N . LEU A 1 139 ? 0.932 3.067 10.668 1.00 98.19 139 LEU A N 1
ATOM 1119 C CA . LEU A 1 139 ? 1.028 2.756 9.246 1.00 98.19 139 LEU A CA 1
ATOM 1120 C C . LEU A 1 139 ? 1.737 3.917 8.540 1.00 98.19 139 LEU A C 1
ATOM 1122 O O . LEU A 1 139 ? 1.401 5.076 8.811 1.00 98.19 139 LEU A O 1
ATOM 1126 N N . HIS A 1 140 ? 2.699 3.603 7.670 1.00 98.19 140 HIS A N 1
ATOM 1127 C CA . HIS A 1 140 ? 3.444 4.586 6.875 1.00 98.19 140 HIS A CA 1
ATOM 1128 C C . HIS A 1 140 ? 3.799 4.090 5.471 1.00 98.19 140 HIS A C 1
ATOM 1130 O O . HIS A 1 140 ? 3.457 2.969 5.113 1.00 98.19 140 HIS A O 1
ATOM 1136 N N . GLY A 1 141 ? 4.460 4.929 4.678 1.00 97.19 141 GLY A N 1
ATOM 1137 C CA . GLY A 1 141 ? 5.009 4.601 3.364 1.00 97.19 141 GLY A CA 1
ATOM 1138 C C . GLY A 1 141 ? 6.405 5.192 3.203 1.00 97.19 141 GLY A C 1
ATOM 1139 O O . GLY A 1 141 ? 7.231 5.027 4.099 1.00 97.19 141 GLY A O 1
ATOM 1140 N N . HIS A 1 142 ? 6.625 5.912 2.101 1.00 97.38 142 HIS A N 1
ATOM 1141 C CA . HIS A 1 142 ? 7.782 6.762 1.787 1.00 97.38 142 HIS A CA 1
ATOM 1142 C C . HIS A 1 142 ? 9.078 6.033 1.426 1.00 97.38 142 HIS A C 1
ATOM 1144 O O . HIS A 1 142 ? 9.742 6.401 0.464 1.00 97.38 142 HIS A O 1
ATOM 1150 N N . SER A 1 143 ? 9.450 5.003 2.175 1.00 91.50 143 SER A N 1
ATOM 1151 C CA . SER A 1 143 ? 10.844 4.530 2.200 1.00 91.50 143 SER A CA 1
ATOM 1152 C C . SER A 1 143 ? 11.186 3.556 1.069 1.00 91.50 143 SER A C 1
ATOM 1154 O O . SER A 1 143 ? 12.359 3.260 0.841 1.00 91.50 143 SER A O 1
ATOM 1156 N N . HIS A 1 144 ? 10.178 3.083 0.320 1.00 91.62 144 HIS A N 1
ATOM 1157 C CA . HIS A 1 144 ? 10.331 2.117 -0.779 1.00 91.62 144 HIS A CA 1
ATOM 1158 C C . HIS A 1 144 ? 11.220 0.917 -0.373 1.00 91.62 144 HIS A C 1
ATOM 1160 O O . HIS A 1 144 ? 11.247 0.549 0.801 1.00 91.62 144 HIS A O 1
ATOM 1166 N N . PHE A 1 145 ? 11.927 0.286 -1.316 1.00 84.75 145 PHE A N 1
ATOM 1167 C CA . PHE A 1 145 ? 12.995 -0.687 -1.047 1.00 84.75 145 PHE A CA 1
ATOM 1168 C C . PHE A 1 145 ? 14.378 -0.012 -0.988 1.00 84.75 145 PHE A C 1
ATOM 1170 O O . PHE A 1 145 ? 15.289 -0.370 -1.735 1.00 84.75 145 PHE A O 1
ATOM 1177 N N . THR A 1 146 ? 14.519 1.020 -0.153 1.00 83.94 146 THR A N 1
ATOM 1178 C CA . THR A 1 146 ? 15.792 1.736 0.046 1.00 83.94 146 THR A CA 1
ATOM 1179 C C . THR A 1 146 ? 16.421 1.409 1.402 1.00 83.94 146 THR A C 1
ATOM 1181 O O . THR A 1 146 ? 15.773 0.820 2.262 1.00 83.94 146 THR A O 1
ATOM 1184 N N . GLU A 1 147 ? 17.663 1.854 1.618 1.00 83.94 147 GLU A N 1
ATOM 1185 C CA . GLU A 1 147 ? 18.366 1.745 2.909 1.00 83.94 147 GLU A CA 1
ATOM 1186 C C . GLU A 1 147 ? 17.575 2.378 4.072 1.00 83.94 147 GLU A C 1
ATOM 1188 O O . GLU A 1 147 ? 17.677 1.926 5.211 1.00 83.94 147 GLU A O 1
ATOM 1193 N N . GLU A 1 148 ? 16.732 3.385 3.804 1.00 88.31 148 GLU A N 1
ATOM 1194 C CA . GLU A 1 148 ? 15.865 3.969 4.833 1.00 88.31 148 GLU A CA 1
ATOM 1195 C C . GLU A 1 148 ? 14.905 2.923 5.413 1.00 88.31 148 GLU A C 1
ATOM 1197 O O . GLU A 1 148 ? 14.726 2.877 6.628 1.00 88.31 148 GLU A O 1
ATOM 1202 N N . ALA A 1 149 ? 14.354 2.032 4.582 1.00 87.50 149 ALA A N 1
ATOM 1203 C CA . ALA A 1 149 ? 13.456 0.974 5.041 1.00 87.50 149 ALA A CA 1
ATOM 1204 C C . ALA A 1 149 ? 14.169 -0.039 5.957 1.00 87.50 149 ALA A C 1
ATOM 1206 O O . ALA A 1 149 ? 13.586 -0.501 6.941 1.00 87.50 149 ALA A O 1
ATOM 1207 N N . ASP A 1 150 ? 15.441 -0.344 5.688 1.00 85.88 150 ASP A N 1
ATOM 1208 C CA . ASP A 1 150 ? 16.247 -1.219 6.546 1.00 85.88 150 ASP A CA 1
ATOM 1209 C C . ASP A 1 150 ? 16.502 -0.562 7.912 1.00 85.88 150 ASP A C 1
ATOM 1211 O O . ASP A 1 150 ? 16.289 -1.174 8.964 1.00 85.88 150 ASP A O 1
ATOM 1215 N N . ILE A 1 151 ? 16.861 0.725 7.912 1.00 89.62 151 ILE A N 1
ATOM 1216 C CA . ILE A 1 151 ? 17.077 1.511 9.135 1.00 89.62 151 ILE A CA 1
ATOM 1217 C C . ILE A 1 151 ? 15.789 1.604 9.970 1.00 89.62 151 ILE A C 1
ATOM 1219 O O . ILE A 1 151 ? 15.827 1.511 11.200 1.00 89.62 151 ILE A O 1
ATOM 1223 N N . GLU A 1 152 ? 14.629 1.763 9.336 1.00 90.94 152 GLU A N 1
ATOM 1224 C CA . GLU A 1 152 ? 13.332 1.783 10.022 1.00 90.94 152 GLU A CA 1
ATOM 1225 C C . GLU A 1 152 ? 13.056 0.484 10.781 1.00 90.94 152 GLU A C 1
ATOM 1227 O O . GLU A 1 152 ? 12.613 0.522 11.937 1.00 90.94 152 GLU A O 1
ATOM 1232 N N . LEU A 1 153 ? 13.360 -0.663 10.162 1.00 87.50 153 LEU A N 1
ATOM 1233 C CA . LEU A 1 153 ? 13.238 -1.977 10.791 1.00 87.50 153 LEU A CA 1
ATOM 1234 C C . LEU A 1 153 ? 14.190 -2.116 11.983 1.00 87.50 153 LEU A C 1
ATOM 1236 O O . LEU A 1 153 ? 13.773 -2.586 13.047 1.00 87.50 153 LEU A O 1
ATOM 1240 N N . GLU A 1 154 ? 15.438 -1.666 11.849 1.00 89.44 154 GLU A N 1
ATOM 1241 C CA . GLU A 1 154 ? 16.417 -1.668 12.941 1.00 89.44 154 GLU A CA 1
ATOM 1242 C C . GLU A 1 154 ? 15.960 -0.809 14.126 1.00 89.44 154 GLU A C 1
ATOM 1244 O O . GLU A 1 154 ? 16.000 -1.251 15.281 1.00 89.44 154 GLU A O 1
ATOM 1249 N N . ILE A 1 155 ? 15.462 0.401 13.856 1.00 91.00 155 ILE A N 1
ATOM 1250 C CA . ILE A 1 155 ? 14.939 1.301 14.887 1.00 91.00 155 ILE A CA 1
ATOM 1251 C C . ILE A 1 155 ? 13.724 0.672 15.575 1.00 91.00 155 ILE A C 1
ATOM 1253 O O . ILE A 1 155 ? 13.650 0.658 16.808 1.00 91.00 155 ILE A O 1
ATOM 1257 N N . ALA A 1 156 ? 12.775 0.129 14.807 1.00 88.50 156 ALA A N 1
ATOM 1258 C CA . ALA A 1 156 ? 11.589 -0.518 15.356 1.00 88.50 156 ALA A CA 1
ATOM 1259 C C . ALA A 1 156 ? 11.962 -1.715 16.247 1.00 88.50 156 ALA A C 1
ATOM 1261 O O . ALA A 1 156 ? 11.438 -1.844 17.359 1.00 88.50 156 ALA A O 1
ATOM 1262 N N . LYS A 1 157 ? 12.912 -2.549 15.805 1.00 87.94 157 LYS A N 1
ATOM 1263 C CA . LYS A 1 157 ? 13.441 -3.680 16.577 1.00 87.94 157 LYS A CA 1
ATOM 1264 C C . LYS A 1 157 ? 14.089 -3.219 17.882 1.00 87.94 157 LYS A C 1
ATOM 1266 O O . LYS A 1 157 ? 13.704 -3.697 18.948 1.00 87.94 157 LYS A O 1
ATOM 1271 N N . SER A 1 158 ? 14.991 -2.241 17.817 1.00 91.12 158 SER A N 1
ATOM 1272 C CA . SER A 1 158 ? 15.677 -1.678 18.988 1.00 91.12 158 SER A CA 1
ATOM 1273 C C . SER A 1 158 ? 14.695 -1.126 20.031 1.00 91.12 158 SER A C 1
ATOM 1275 O O . SER A 1 158 ? 14.857 -1.321 21.238 1.00 91.12 158 SER A O 1
ATOM 1277 N N . LEU A 1 159 ? 13.625 -0.461 19.589 1.00 88.19 159 LEU A N 1
ATOM 1278 C CA . LEU A 1 159 ? 12.585 0.049 20.486 1.00 88.19 159 LEU A CA 1
ATOM 1279 C C . LEU A 1 159 ? 11.758 -1.081 21.115 1.00 88.19 159 LEU A C 1
ATOM 1281 O O . LEU A 1 159 ? 11.434 -1.019 22.306 1.00 88.19 159 LEU A O 1
ATOM 1285 N N . ASN A 1 160 ? 11.458 -2.133 20.354 1.00 85.62 160 ASN A N 1
ATOM 1286 C CA . ASN A 1 160 ? 10.737 -3.305 20.848 1.00 85.62 160 ASN A CA 1
ATOM 1287 C C . ASN A 1 160 ? 11.529 -4.100 21.889 1.00 85.62 160 ASN A C 1
ATOM 1289 O O . ASN A 1 160 ? 10.965 -4.446 22.926 1.00 85.62 160 ASN A O 1
ATOM 1293 N N . GLU A 1 161 ? 12.836 -4.283 21.694 1.00 88.81 161 GLU A N 1
ATOM 1294 C CA . GLU A 1 161 ? 13.743 -4.893 22.684 1.00 88.81 161 GLU A CA 1
ATOM 1295 C C . GLU A 1 161 ? 13.795 -4.099 24.002 1.00 88.81 161 GLU A C 1
ATOM 1297 O O . GLU A 1 161 ? 14.102 -4.636 25.065 1.00 88.81 161 GLU A O 1
ATOM 1302 N N . ARG A 1 162 ? 13.431 -2.812 23.954 1.00 88.00 162 ARG A N 1
ATOM 1303 C CA . ARG A 1 162 ? 13.335 -1.911 25.110 1.00 88.00 162 ARG A CA 1
ATOM 1304 C C . ARG A 1 162 ? 11.912 -1.781 25.665 1.00 88.00 162 ARG A C 1
ATOM 1306 O O . ARG A 1 162 ? 11.650 -0.859 26.437 1.00 88.00 162 ARG A O 1
ATOM 1313 N N . ASN A 1 163 ? 11.004 -2.686 25.295 1.00 83.38 163 ASN A N 1
ATOM 1314 C CA . ASN A 1 163 ? 9.605 -2.736 25.738 1.00 83.38 163 ASN A CA 1
ATOM 1315 C C . ASN A 1 163 ? 8.744 -1.522 25.338 1.00 83.38 163 ASN A C 1
ATOM 1317 O O . ASN A 1 163 ? 7.764 -1.212 26.017 1.00 83.38 163 ASN A O 1
ATOM 1321 N N . PHE A 1 164 ? 9.059 -0.832 24.236 1.00 79.31 164 PHE A N 1
ATOM 1322 C CA . PHE A 1 164 ? 8.180 0.229 23.720 1.00 79.31 164 PHE A CA 1
ATOM 1323 C C . PHE A 1 164 ? 6.963 -0.318 22.948 1.00 79.31 164 PHE A C 1
ATOM 1325 O O . PHE A 1 164 ? 5.995 0.416 22.770 1.00 79.31 164 PHE A O 1
ATOM 1332 N N . SER A 1 165 ? 6.965 -1.612 22.588 1.00 79.50 165 SER A N 1
ATOM 1333 C CA . SER A 1 165 ? 5.865 -2.317 21.901 1.00 79.50 165 SER A CA 1
ATOM 1334 C C . SER A 1 165 ? 5.370 -1.595 20.635 1.00 79.50 165 SER A C 1
ATOM 1336 O O . SER A 1 165 ? 4.168 -1.518 20.364 1.00 79.50 165 SER A O 1
ATOM 1338 N N . ASN A 1 166 ? 6.312 -1.086 19.849 1.00 82.38 166 ASN A N 1
ATOM 1339 C CA . ASN A 1 166 ? 6.096 -0.441 18.568 1.00 82.38 166 ASN A CA 1
ATOM 1340 C C . ASN A 1 166 ? 5.579 -1.445 17.532 1.00 82.38 166 ASN A C 1
ATOM 1342 O O . ASN A 1 166 ? 6.221 -2.451 17.224 1.00 82.38 166 ASN A O 1
ATOM 1346 N N . ARG A 1 167 ? 4.427 -1.124 16.945 1.0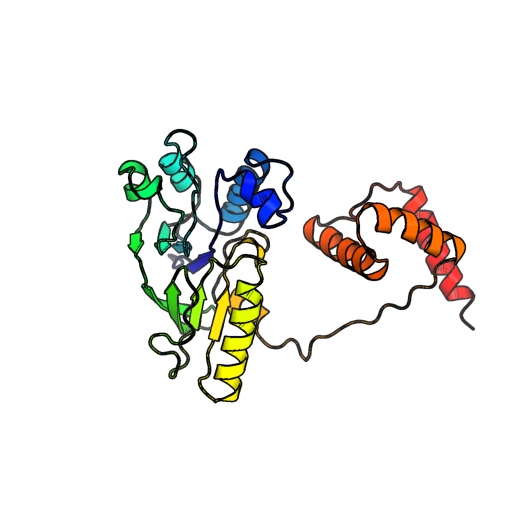0 89.06 167 ARG A N 1
ATOM 1347 C CA . ARG A 1 167 ? 3.816 -1.868 15.840 1.00 89.06 167 ARG A CA 1
ATOM 1348 C C . ARG A 1 167 ? 3.756 -0.936 14.645 1.00 89.06 167 ARG A C 1
ATOM 1350 O O . ARG A 1 167 ? 2.802 -0.175 14.520 1.00 89.06 167 ARG A O 1
ATOM 1357 N N . ILE A 1 168 ? 4.809 -0.946 13.841 1.00 92.25 168 ILE A N 1
ATOM 1358 C CA . ILE A 1 168 ? 4.981 -0.049 12.700 1.00 92.25 168 ILE A CA 1
ATOM 1359 C C . ILE A 1 168 ? 4.955 -0.895 11.429 1.00 92.25 168 ILE A C 1
ATOM 1361 O O . ILE A 1 168 ? 5.644 -1.911 11.367 1.00 92.25 168 ILE A O 1
ATOM 1365 N N . PHE A 1 169 ? 4.151 -0.500 10.445 1.00 94.31 169 PHE A N 1
ATOM 1366 C CA . PHE A 1 169 ? 4.020 -1.219 9.183 1.00 94.31 169 PHE A CA 1
ATOM 1367 C C . PHE A 1 169 ? 4.090 -0.265 7.995 1.00 94.31 169 PHE A C 1
ATOM 1369 O O . PHE A 1 169 ? 3.347 0.717 7.928 1.00 94.31 169 PHE A O 1
ATOM 1376 N N . ASN A 1 170 ? 4.941 -0.614 7.034 1.00 95.25 170 ASN A N 1
ATOM 1377 C CA . ASN A 1 170 ? 4.999 0.051 5.745 1.00 95.25 170 ASN A CA 1
ATOM 1378 C C . ASN A 1 170 ? 3.890 -0.507 4.829 1.00 95.25 170 ASN A C 1
ATOM 1380 O O . ASN A 1 170 ? 3.819 -1.712 4.570 1.00 95.25 170 ASN A O 1
ATOM 1384 N N . VAL A 1 171 ? 2.996 0.366 4.370 1.00 97.69 171 VAL A N 1
ATOM 1385 C CA . VAL A 1 171 ? 1.887 0.075 3.449 1.00 97.69 171 VAL A CA 1
ATOM 1386 C C . VAL A 1 171 ? 2.153 0.593 2.033 1.00 97.69 171 VAL A C 1
ATOM 1388 O O . VAL A 1 171 ? 1.228 0.693 1.229 1.00 97.69 171 VAL A O 1
ATOM 1391 N N . GLY A 1 172 ? 3.410 0.907 1.706 1.00 97.06 172 GLY A N 1
ATOM 1392 C CA . GLY A 1 172 ? 3.859 1.170 0.342 1.00 97.06 172 GLY A CA 1
ATOM 1393 C C . GLY A 1 172 ? 3.442 0.039 -0.596 1.00 97.06 172 GLY A C 1
ATOM 1394 O O . GLY A 1 172 ? 3.597 -1.140 -0.275 1.00 97.06 172 GLY A O 1
ATOM 1395 N N . CYS A 1 173 ? 2.877 0.388 -1.751 1.00 96.69 173 CYS A N 1
ATOM 1396 C CA . CYS A 1 173 ? 2.205 -0.570 -2.633 1.00 96.69 173 CYS A CA 1
ATOM 1397 C C . CYS A 1 173 ? 3.103 -1.747 -3.077 1.00 96.69 173 CYS A C 1
ATOM 1399 O O . CYS A 1 173 ? 2.614 -2.867 -3.233 1.00 96.69 173 CYS A O 1
ATOM 1401 N N . MET A 1 174 ? 4.418 -1.533 -3.188 1.00 91.88 174 MET A N 1
ATOM 1402 C CA . MET A 1 174 ? 5.412 -2.560 -3.525 1.00 91.88 174 MET A CA 1
ATOM 1403 C C . MET A 1 174 ? 5.482 -3.706 -2.501 1.00 91.88 174 MET A C 1
ATOM 1405 O O . MET A 1 174 ? 5.756 -4.845 -2.869 1.00 91.88 174 MET A O 1
ATOM 1409 N N . TYR A 1 175 ? 5.159 -3.451 -1.228 1.00 91.06 175 TYR A N 1
ATOM 1410 C CA . TYR A 1 175 ? 5.121 -4.481 -0.184 1.00 91.06 175 TYR A CA 1
ATOM 1411 C C . TYR A 1 175 ? 3.868 -5.365 -0.253 1.00 91.06 175 TYR A C 1
ATOM 1413 O O . TYR A 1 175 ? 3.803 -6.398 0.420 1.00 91.06 175 TYR A O 1
ATOM 1421 N N . TRP A 1 176 ? 2.866 -4.968 -1.037 1.00 93.56 176 TRP A N 1
ATOM 1422 C CA . TRP A 1 176 ? 1.513 -5.524 -0.983 1.00 93.56 176 TRP A CA 1
ATOM 1423 C C . TRP A 1 176 ? 0.973 -5.882 -2.364 1.00 93.56 176 TRP A C 1
ATOM 1425 O O . TRP A 1 176 ? -0.212 -5.718 -2.633 1.00 93.56 176 TRP A O 1
ATOM 1435 N N . ASN A 1 177 ? 1.845 -6.368 -3.254 1.00 93.06 177 ASN A N 1
ATOM 1436 C CA . ASN A 1 177 ? 1.464 -6.788 -4.608 1.00 93.06 177 ASN A CA 1
ATOM 1437 C C . ASN A 1 177 ? 0.740 -5.679 -5.398 1.00 93.06 177 ASN A C 1
ATOM 1439 O O . ASN A 1 177 ? -0.089 -5.953 -6.269 1.00 93.06 177 ASN A O 1
ATOM 1443 N N . TYR A 1 178 ? 1.051 -4.422 -5.075 1.00 94.81 178 TYR A N 1
ATOM 1444 C CA . TYR A 1 178 ? 0.427 -3.233 -5.635 1.00 94.81 178 TYR A CA 1
ATOM 1445 C C . TYR A 1 178 ? -1.099 -3.160 -5.440 1.00 94.81 178 TYR A C 1
ATOM 1447 O O . TYR A 1 178 ? -1.819 -2.587 -6.259 1.00 94.81 178 TYR A O 1
ATOM 1455 N N . GLU A 1 179 ? -1.597 -3.734 -4.345 1.00 94.94 179 GLU A N 1
ATOM 1456 C CA . GLU A 1 179 ? -3.005 -3.730 -3.950 1.00 94.94 179 GLU A CA 1
ATOM 1457 C C . 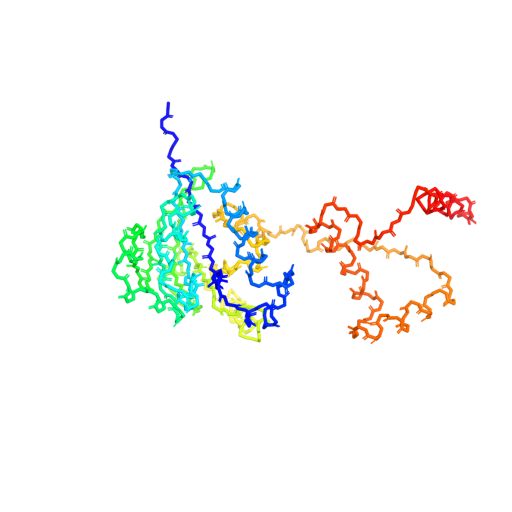GLU A 1 179 ? -3.210 -2.945 -2.645 1.00 94.94 179 GLU A C 1
ATOM 1459 O O . GLU A 1 179 ? -2.364 -3.002 -1.751 1.00 94.94 179 GLU A O 1
ATOM 1464 N N . PRO A 1 180 ? -4.358 -2.262 -2.471 1.00 98.31 180 PRO A N 1
ATOM 1465 C CA . PRO A 1 180 ? -4.776 -1.780 -1.160 1.00 98.31 180 PRO A CA 1
ATOM 1466 C C . PRO A 1 180 ? -4.964 -2.935 -0.174 1.00 98.31 180 PRO A C 1
ATOM 1468 O O . PRO A 1 180 ? -5.418 -4.016 -0.550 1.00 98.31 180 PRO A O 1
ATOM 1471 N N . VAL A 1 181 ? -4.663 -2.710 1.102 1.00 98.06 181 VAL A N 1
ATOM 1472 C CA . VAL A 1 181 ? -4.698 -3.760 2.130 1.00 98.06 181 VAL A CA 1
ATOM 1473 C C . VAL A 1 181 ? -5.543 -3.388 3.331 1.00 98.06 181 VAL A C 1
ATOM 1475 O O . VAL A 1 181 ? -5.583 -2.229 3.736 1.00 98.06 181 VAL A O 1
ATOM 1478 N N . THR A 1 182 ? -6.235 -4.362 3.912 1.00 98.12 182 THR A N 1
ATOM 1479 C CA . THR A 1 182 ? -6.972 -4.170 5.167 1.00 98.12 182 THR A CA 1
ATOM 1480 C C . THR A 1 182 ? -6.035 -4.279 6.367 1.00 98.12 182 THR A C 1
ATOM 1482 O O . THR A 1 182 ? -4.924 -4.806 6.279 1.00 98.12 182 THR A O 1
ATOM 1485 N N . LEU A 1 183 ? -6.487 -3.811 7.533 1.00 97.31 183 LEU A N 1
ATOM 1486 C CA . LEU A 1 183 ? -5.714 -4.006 8.758 1.00 97.31 183 LEU A CA 1
ATOM 1487 C C . LEU A 1 183 ? -5.596 -5.493 9.131 1.00 97.31 183 LEU A C 1
ATOM 1489 O O . LEU A 1 183 ? -4.544 -5.901 9.612 1.00 97.31 183 LEU A O 1
ATOM 1493 N N . ASP A 1 184 ? -6.624 -6.305 8.872 1.00 96.19 184 ASP A N 1
ATOM 1494 C CA . ASP A 1 184 ? -6.573 -7.759 9.062 1.00 96.19 184 ASP A CA 1
ATOM 1495 C C . ASP A 1 184 ? -5.441 -8.397 8.241 1.00 96.19 184 ASP A C 1
ATOM 1497 O O . ASP A 1 184 ? -4.644 -9.156 8.788 1.00 96.19 184 ASP A O 1
ATOM 1501 N N . GLU A 1 185 ? -5.297 -8.030 6.962 1.00 95.81 185 GLU A N 1
ATOM 1502 C CA . GLU A 1 185 ? -4.211 -8.514 6.095 1.00 95.81 185 GLU A CA 1
ATOM 1503 C C . GLU A 1 185 ? -2.833 -8.061 6.594 1.00 95.81 185 GLU A C 1
ATOM 1505 O O . GLU A 1 185 ? -1.892 -8.860 6.632 1.00 95.81 185 GLU A O 1
ATOM 1510 N N . ILE A 1 186 ? -2.718 -6.798 7.032 1.00 95.62 186 ILE A N 1
ATOM 1511 C CA . ILE A 1 186 ? -1.471 -6.260 7.594 1.00 95.62 186 ILE A CA 1
ATOM 1512 C C . ILE A 1 186 ? -1.041 -7.066 8.819 1.00 95.62 186 ILE A C 1
ATOM 1514 O O . ILE A 1 186 ? 0.122 -7.455 8.950 1.00 95.62 186 ILE A O 1
ATOM 1518 N N . LEU A 1 187 ? -1.989 -7.330 9.717 1.00 92.75 187 LEU A N 1
ATOM 1519 C CA . LEU A 1 187 ? -1.734 -8.068 10.944 1.00 92.75 187 LEU A CA 1
ATOM 1520 C C . LEU A 1 187 ? -1.509 -9.559 10.700 1.00 92.75 187 LEU A C 1
ATOM 1522 O O . LEU A 1 187 ? -0.724 -10.152 11.431 1.00 92.75 187 LEU A O 1
ATOM 1526 N N . ALA A 1 188 ? -2.135 -10.155 9.686 1.00 89.94 188 ALA A N 1
ATOM 1527 C CA . ALA A 1 188 ? -1.930 -11.553 9.321 1.00 89.94 188 ALA A CA 1
ATOM 1528 C C . ALA A 1 188 ? -0.536 -11.799 8.727 1.00 89.94 188 ALA A C 1
ATOM 1530 O O . ALA A 1 188 ? 0.106 -12.782 9.086 1.00 89.94 188 ALA A O 1
ATOM 1531 N N . LYS A 1 189 ? -0.024 -10.882 7.891 1.00 80.50 189 LYS A N 1
ATOM 1532 C CA . LYS A 1 189 ? 1.348 -10.960 7.348 1.00 80.50 189 LYS A CA 1
ATOM 1533 C C . LYS A 1 189 ? 2.428 -10.884 8.442 1.00 80.50 189 LYS A C 1
ATOM 1535 O O . LYS A 1 189 ? 3.550 -11.324 8.224 1.00 80.50 189 LYS A O 1
ATOM 1540 N N . GLN A 1 190 ? 2.090 -10.295 9.590 1.00 62.47 190 GLN A N 1
ATOM 1541 C CA . GLN A 1 190 ? 2.998 -9.998 10.705 1.00 62.47 190 GLN A CA 1
ATOM 1542 C C . GLN A 1 190 ? 2.689 -10.789 11.980 1.00 62.47 190 GLN A C 1
ATOM 1544 O O . GLN A 1 190 ? 3.430 -10.693 12.962 1.00 62.47 190 GLN A O 1
ATOM 1549 N N . ALA A 1 191 ? 1.619 -11.591 11.993 1.00 43.69 191 ALA A N 1
ATOM 1550 C CA . ALA A 1 191 ? 1.575 -12.727 12.894 1.00 43.69 191 ALA A CA 1
ATOM 1551 C C . ALA A 1 191 ? 2.847 -13.521 12.595 1.00 43.69 191 ALA A C 1
ATOM 1553 O O . ALA A 1 191 ? 3.129 -13.738 11.412 1.00 43.69 191 ALA A O 1
ATOM 1554 N N . PRO A 1 192 ? 3.646 -13.895 13.610 1.00 34.66 192 PRO A N 1
ATOM 1555 C CA . PRO A 1 192 ? 4.778 -14.748 13.334 1.00 34.66 192 PRO A CA 1
ATOM 1556 C C . PRO A 1 192 ? 4.219 -15.942 12.549 1.00 34.66 192 PRO A C 1
ATOM 1558 O O . PRO A 1 192 ? 3.317 -16.618 13.065 1.00 34.66 192 PRO A O 1
ATOM 1561 N N . PRO A 1 193 ? 4.705 -16.234 11.324 1.00 38.59 193 PRO A N 1
ATOM 1562 C CA . PRO A 1 193 ? 4.684 -17.625 10.919 1.00 38.59 193 PRO A CA 1
ATOM 1563 C C . PRO A 1 193 ? 5.334 -18.388 12.079 1.00 38.59 193 PRO A C 1
ATOM 1565 O O . PRO A 1 193 ? 6.169 -17.830 12.798 1.00 38.59 193 PRO A O 1
ATOM 1568 N N . ALA A 1 194 ? 4.882 -19.604 12.357 1.00 41.44 194 ALA A N 1
ATOM 1569 C CA . ALA A 1 194 ? 5.543 -20.446 13.344 1.00 41.44 194 ALA A CA 1
ATOM 1570 C C . ALA A 1 194 ? 7.023 -20.598 12.944 1.00 41.44 194 ALA A C 1
ATOM 1572 O O . ALA A 1 194 ? 7.329 -21.454 12.126 1.00 41.44 194 ALA A O 1
ATOM 1573 N N . GLU A 1 195 ? 7.888 -19.705 13.441 1.00 37.47 195 GLU A N 1
ATOM 1574 C CA . GLU A 1 195 ? 9.192 -19.380 12.846 1.00 37.47 195 GLU A CA 1
ATOM 1575 C C . GLU A 1 195 ? 9.111 -19.070 11.325 1.00 37.47 195 GLU A C 1
ATOM 1577 O O . GLU A 1 195 ? 8.112 -19.360 10.662 1.00 37.47 195 GLU A O 1
ATOM 1582 N N . PRO A 1 196 ? 10.096 -18.402 10.697 1.00 41.72 196 PRO A N 1
ATOM 1583 C CA . PRO A 1 196 ? 10.184 -18.463 9.244 1.00 41.72 196 PRO A CA 1
ATOM 1584 C C . PRO A 1 196 ? 10.330 -19.937 8.857 1.00 41.72 196 PRO A C 1
ATOM 1586 O O . PRO A 1 196 ? 11.378 -20.552 9.046 1.00 41.72 196 PRO A O 1
ATOM 1589 N N . ARG A 1 197 ? 9.238 -20.522 8.365 1.00 46.12 197 ARG A N 1
ATOM 1590 C CA . ARG A 1 197 ? 9.236 -21.880 7.847 1.00 46.12 197 ARG A CA 1
ATOM 1591 C C . ARG A 1 197 ? 9.915 -21.844 6.488 1.00 46.12 197 ARG A C 1
ATOM 1593 O O . ARG A 1 197 ? 9.271 -21.663 5.459 1.00 46.12 197 ARG A O 1
ATOM 1600 N N . TYR A 1 198 ? 11.235 -21.941 6.514 1.00 60.25 198 TYR A N 1
ATOM 1601 C CA . TYR A 1 198 ? 12.005 -22.269 5.332 1.00 60.25 198 TYR A CA 1
ATOM 1602 C C . TYR A 1 198 ? 11.755 -23.739 5.023 1.00 60.25 198 TYR A C 1
ATOM 1604 O O . TYR A 1 198 ? 11.900 -24.595 5.893 1.00 60.25 198 TYR A O 1
ATOM 1612 N N . GLU A 1 199 ? 11.359 -24.019 3.791 1.00 68.00 199 GLU A N 1
ATOM 1613 C CA . GLU A 1 199 ? 11.408 -25.372 3.259 1.00 68.00 199 GLU A CA 1
ATOM 1614 C C . GLU A 1 199 ? 12.719 -25.491 2.486 1.00 68.00 199 GLU A C 1
ATOM 1616 O O . GLU A 1 199 ? 12.995 -24.693 1.587 1.00 68.00 199 GLU A O 1
ATOM 1621 N N . THR A 1 200 ? 13.554 -26.453 2.867 1.00 79.44 200 THR A N 1
ATOM 1622 C CA . THR A 1 200 ? 14.782 -26.745 2.127 1.00 79.44 200 THR A CA 1
ATOM 1623 C C . THR A 1 200 ? 14.425 -27.598 0.922 1.00 79.44 200 THR A C 1
ATOM 1625 O O . THR A 1 200 ? 13.856 -28.677 1.071 1.00 79.44 200 THR A O 1
ATOM 1628 N N . ILE A 1 201 ? 14.789 -27.130 -0.269 1.00 77.81 201 ILE A N 1
ATOM 1629 C CA . ILE A 1 201 ? 14.686 -27.906 -1.504 1.00 77.81 201 ILE A CA 1
ATOM 1630 C C . ILE A 1 201 ? 16.096 -28.363 -1.873 1.00 77.81 201 ILE A C 1
ATOM 1632 O O . ILE A 1 201 ? 16.976 -27.534 -2.102 1.00 77.81 201 ILE A O 1
ATOM 1636 N N . GLU A 1 202 ? 16.312 -29.675 -1.934 1.00 81.69 202 GLU A N 1
ATOM 1637 C CA . GLU A 1 202 ? 17.546 -30.254 -2.464 1.00 81.69 202 GLU A CA 1
ATOM 1638 C C . GLU A 1 202 ? 17.349 -30.554 -3.954 1.00 81.69 202 GLU A C 1
ATOM 1640 O O . GLU A 1 202 ? 16.486 -31.343 -4.334 1.00 81.69 202 GLU A O 1
ATOM 1645 N N . LEU A 1 203 ? 18.119 -29.881 -4.811 1.00 82.19 203 LEU A N 1
ATOM 1646 C CA . LEU A 1 203 ? 18.046 -30.038 -6.263 1.00 82.19 203 LEU A CA 1
ATOM 1647 C C . LEU A 1 203 ? 19.267 -30.813 -6.754 1.00 82.19 203 LEU A C 1
ATOM 1649 O O . LEU A 1 203 ? 20.400 -30.359 -6.592 1.00 82.19 203 LEU A O 1
ATOM 1653 N N . LYS A 1 204 ? 19.039 -31.954 -7.408 1.00 82.88 204 LYS A N 1
ATOM 1654 C CA . LYS A 1 204 ? 20.076 -32.649 -8.178 1.00 82.88 204 LYS A CA 1
ATOM 1655 C C . LYS A 1 204 ? 20.066 -32.096 -9.599 1.00 82.88 204 LYS A C 1
ATOM 1657 O O . LYS A 1 204 ? 19.102 -32.286 -10.332 1.00 82.88 204 LYS A O 1
ATOM 1662 N N . ILE A 1 205 ? 21.125 -31.385 -9.967 1.00 84.31 205 ILE A N 1
ATOM 1663 C CA . ILE A 1 205 ? 21.287 -30.776 -11.291 1.00 84.31 205 ILE A CA 1
ATOM 1664 C C . ILE A 1 205 ? 22.589 -31.308 -11.882 1.00 84.31 205 ILE A C 1
ATOM 1666 O O . ILE A 1 205 ? 23.595 -31.395 -11.175 1.00 84.31 205 ILE A O 1
ATOM 1670 N N . ASP A 1 206 ? 22.571 -31.660 -13.167 1.00 89.12 206 ASP A N 1
ATOM 1671 C CA . ASP A 1 206 ? 23.789 -31.994 -13.902 1.00 89.12 206 ASP A CA 1
ATOM 1672 C C . ASP A 1 206 ? 24.824 -30.857 -13.787 1.00 89.12 206 ASP A C 1
ATOM 1674 O O . ASP A 1 206 ? 24.484 -29.675 -13.877 1.00 89.12 206 ASP A O 1
ATOM 1678 N N . ALA A 1 207 ? 26.092 -31.206 -13.555 1.00 91.56 207 ALA A N 1
ATOM 1679 C CA . ALA A 1 207 ? 27.130 -30.223 -13.246 1.00 91.56 207 ALA A CA 1
ATOM 1680 C C . ALA A 1 207 ? 27.406 -29.261 -14.416 1.00 91.56 207 ALA A C 1
ATOM 1682 O O . ALA A 1 207 ? 27.623 -28.070 -14.190 1.00 91.56 207 ALA A O 1
ATOM 1683 N N . ASP A 1 208 ? 27.355 -29.759 -15.654 1.00 94.88 208 ASP A N 1
ATOM 1684 C CA . ASP A 1 208 ? 27.547 -28.947 -16.857 1.00 94.88 208 ASP A CA 1
ATOM 1685 C C . ASP A 1 208 ? 26.340 -28.023 -17.078 1.00 94.88 208 ASP A C 1
ATOM 1687 O O . ASP A 1 208 ? 26.502 -26.839 -17.388 1.00 94.88 208 ASP A O 1
ATOM 1691 N N . LEU A 1 209 ? 25.122 -28.513 -16.817 1.00 92.75 209 LEU A N 1
ATOM 1692 C CA . LEU A 1 209 ? 23.925 -27.669 -16.823 1.00 92.75 209 LEU A CA 1
ATOM 1693 C C . LEU A 1 209 ? 23.989 -26.569 -15.752 1.00 92.75 209 LEU A C 1
ATOM 1695 O O . LEU A 1 209 ? 23.670 -25.415 -16.044 1.00 92.75 209 LEU A O 1
ATOM 1699 N N . TYR A 1 210 ? 24.421 -26.903 -14.532 1.00 93.88 210 TYR A N 1
ATOM 1700 C CA . TYR A 1 210 ? 24.580 -25.943 -13.441 1.00 93.88 210 TYR A CA 1
ATOM 1701 C C . TYR A 1 210 ? 25.570 -24.834 -13.820 1.00 93.88 210 TYR A C 1
ATOM 1703 O O . TYR A 1 210 ? 25.259 -23.651 -13.666 1.00 93.88 210 TYR A O 1
ATOM 1711 N N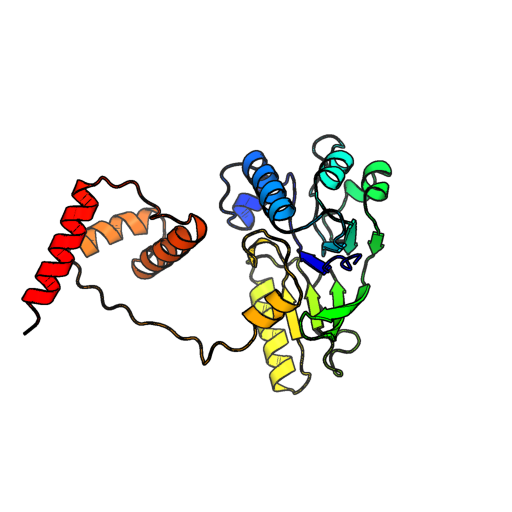 . GLU A 1 211 ? 26.737 -25.180 -14.366 1.00 95.94 211 GLU A N 1
ATOM 1712 C CA . GLU A 1 211 ? 27.744 -24.198 -14.781 1.00 95.94 211 GLU A CA 1
ATOM 1713 C C . GLU A 1 211 ? 27.218 -23.279 -15.896 1.00 95.94 211 GLU A C 1
ATOM 1715 O O . GLU A 1 211 ? 27.257 -22.051 -15.761 1.00 95.94 211 GLU A O 1
ATOM 1720 N N . LYS A 1 212 ? 26.620 -23.858 -16.946 1.00 96.94 212 LYS A N 1
ATOM 1721 C CA . LYS A 1 212 ? 26.043 -23.107 -18.074 1.00 96.94 212 LYS A CA 1
ATOM 1722 C C . LYS A 1 212 ? 24.917 -22.172 -17.646 1.00 96.94 212 LYS A C 1
ATOM 1724 O O . LYS A 1 212 ? 24.874 -21.022 -18.087 1.00 96.94 212 LYS A O 1
ATOM 1729 N N . ALA A 1 213 ? 24.022 -22.629 -16.770 1.00 95.12 213 ALA A N 1
ATOM 1730 C CA . ALA A 1 213 ? 22.969 -21.783 -16.214 1.00 95.12 213 ALA A CA 1
ATOM 1731 C C . ALA A 1 213 ? 23.566 -20.603 -15.429 1.00 95.12 213 ALA A C 1
ATOM 1733 O O . ALA A 1 213 ? 23.117 -19.466 -15.576 1.00 95.12 213 ALA A O 1
ATOM 1734 N N . GLY A 1 214 ? 24.643 -20.846 -14.676 1.00 95.81 214 GLY A N 1
ATOM 1735 C CA . GLY A 1 214 ? 25.377 -19.815 -13.944 1.00 95.81 214 GLY A CA 1
ATOM 1736 C C . GLY A 1 214 ? 25.939 -18.711 -14.835 1.00 95.81 214 GLY A C 1
ATOM 1737 O O . GLY A 1 214 ? 25.830 -17.530 -14.500 1.00 95.81 214 GLY A O 1
ATOM 1738 N N . GLU A 1 215 ? 26.493 -19.061 -15.998 1.00 96.88 215 GLU A N 1
ATOM 1739 C CA . GLU A 1 215 ? 26.961 -18.065 -16.968 1.00 96.88 215 GLU A CA 1
ATOM 1740 C C . GLU A 1 215 ? 25.827 -17.176 -17.483 1.00 96.88 215 GLU A C 1
ATOM 1742 O O . GLU A 1 215 ? 26.028 -15.975 -17.684 1.00 96.88 215 GLU A O 1
ATOM 1747 N N . VAL A 1 216 ? 24.637 -17.749 -17.686 1.00 96.12 216 VAL A N 1
ATOM 1748 C CA . VAL A 1 216 ? 23.445 -17.000 -18.095 1.00 96.12 216 VAL A CA 1
ATOM 1749 C C . VAL A 1 216 ? 23.001 -16.071 -16.971 1.00 96.12 216 VAL A C 1
ATOM 1751 O O . VAL A 1 216 ? 22.896 -14.868 -17.203 1.00 96.12 216 VAL A O 1
ATOM 1754 N N . PHE A 1 217 ? 22.812 -16.580 -15.752 1.00 96.19 217 PHE A N 1
ATOM 1755 C CA . PHE A 1 217 ? 22.379 -15.783 -14.596 1.00 96.19 217 PHE A CA 1
ATOM 1756 C C . PHE A 1 217 ? 23.329 -14.622 -14.304 1.00 96.19 217 PHE A C 1
ATOM 1758 O O . PHE A 1 217 ? 22.888 -13.496 -14.061 1.00 96.19 217 PHE A O 1
ATOM 1765 N N . LYS A 1 218 ? 24.638 -14.842 -14.458 1.00 94.06 218 LYS A N 1
ATOM 1766 C CA . LYS A 1 218 ? 25.655 -13.803 -14.278 1.00 94.06 218 LYS A CA 1
ATOM 1767 C C . LYS A 1 218 ? 25.503 -12.634 -15.254 1.00 94.06 218 LYS A C 1
ATOM 1769 O O . LYS A 1 218 ? 25.794 -11.502 -14.873 1.00 94.06 218 LYS A O 1
ATOM 1774 N N . ARG A 1 219 ? 25.015 -12.859 -16.484 1.00 95.94 219 ARG A N 1
ATOM 1775 C CA . ARG A 1 219 ? 24.723 -11.767 -17.444 1.00 95.94 219 ARG A CA 1
ATOM 1776 C C . ARG A 1 219 ? 23.622 -10.834 -16.941 1.00 95.94 219 ARG A C 1
ATOM 1778 O O . ARG A 1 219 ? 23.596 -9.674 -17.337 1.00 95.94 219 ARG A O 1
ATOM 1785 N N . TYR A 1 220 ? 22.764 -11.333 -16.054 1.00 89.62 220 TYR A N 1
ATOM 1786 C CA . TYR A 1 220 ? 21.700 -10.586 -15.387 1.00 89.62 220 TYR A CA 1
ATOM 1787 C C . TYR A 1 220 ? 22.062 -10.187 -13.946 1.00 89.62 220 TYR A C 1
ATOM 1789 O O . TYR A 1 220 ? 21.220 -9.646 -13.238 1.00 89.62 220 TYR A O 1
ATOM 1797 N N . GLY A 1 221 ? 23.306 -10.421 -13.506 1.00 91.06 221 GLY A N 1
ATOM 1798 C CA . GLY A 1 221 ? 23.768 -10.071 -12.160 1.00 91.06 221 GLY A CA 1
ATOM 1799 C C . GLY A 1 221 ? 23.227 -10.968 -11.043 1.00 91.06 221 GLY A C 1
ATOM 1800 O O . GLY A 1 221 ? 23.234 -10.544 -9.892 1.00 91.06 221 GLY A O 1
ATOM 1801 N N . LEU A 1 222 ? 22.767 -12.180 -11.365 1.00 87.44 222 LEU A N 1
ATOM 1802 C CA . LEU A 1 222 ? 22.162 -13.111 -10.410 1.00 87.44 222 LEU A CA 1
ATOM 1803 C C . LEU A 1 222 ? 23.095 -14.284 -10.078 1.00 87.44 222 LEU A C 1
ATOM 1805 O O . LEU A 1 222 ? 23.829 -14.774 -10.940 1.00 87.44 222 LEU A O 1
ATOM 1809 N N . THR A 1 223 ? 23.023 -14.766 -8.835 1.00 92.94 223 THR A N 1
ATOM 1810 C CA . THR A 1 223 ? 23.519 -16.097 -8.444 1.00 92.94 223 THR A CA 1
ATOM 1811 C C . THR A 1 223 ? 22.491 -17.182 -8.784 1.00 92.94 223 THR A C 1
ATOM 1813 O O . THR A 1 223 ? 21.327 -16.884 -9.052 1.00 92.94 223 THR A O 1
ATOM 1816 N N . HIS A 1 224 ? 22.890 -18.458 -8.731 1.00 92.00 224 HIS A N 1
ATOM 1817 C CA . HIS A 1 224 ? 21.957 -19.585 -8.876 1.00 92.00 224 HIS A CA 1
ATOM 1818 C C . HIS A 1 224 ? 20.819 -19.537 -7.861 1.00 92.00 224 HIS A C 1
ATOM 1820 O O . HIS A 1 224 ? 19.660 -19.692 -8.230 1.00 92.00 224 HIS A O 1
ATOM 1826 N N . GLU A 1 225 ? 21.144 -19.272 -6.597 1.00 88.88 225 GLU A N 1
ATOM 1827 C CA . GLU A 1 225 ? 20.155 -19.172 -5.523 1.00 88.88 225 GLU A CA 1
ATOM 1828 C C . GLU A 1 225 ? 19.151 -18.045 -5.795 1.00 88.88 225 GLU A C 1
ATOM 1830 O O . GLU A 1 225 ? 17.943 -18.263 -5.747 1.00 88.88 225 GLU A O 1
ATOM 1835 N N . GLN A 1 226 ? 19.638 -16.860 -6.172 1.00 83.50 226 GLN A N 1
ATOM 1836 C CA . GLN A 1 226 ? 18.778 -15.722 -6.499 1.00 83.50 226 GLN A CA 1
ATOM 1837 C C . GLN A 1 226 ? 17.886 -16.005 -7.708 1.00 83.50 226 GLN A C 1
ATOM 1839 O O . GLN A 1 226 ? 16.717 -15.629 -7.699 1.00 83.50 226 GLN A O 1
ATOM 1844 N N . ALA A 1 227 ? 18.405 -16.688 -8.730 1.00 91.88 227 ALA A N 1
ATOM 1845 C CA . ALA A 1 227 ? 17.623 -17.064 -9.902 1.00 91.88 227 ALA A CA 1
ATOM 1846 C C . ALA A 1 227 ? 16.498 -18.054 -9.553 1.00 91.88 227 ALA A C 1
ATOM 1848 O O . ALA A 1 227 ? 15.377 -17.900 -10.035 1.00 91.88 227 ALA A O 1
ATOM 1849 N N . ILE A 1 228 ? 16.765 -19.032 -8.680 1.00 91.69 228 ILE A N 1
ATOM 1850 C CA . ILE A 1 228 ? 15.760 -20.001 -8.213 1.00 91.69 228 ILE A CA 1
ATOM 1851 C C . ILE A 1 228 ? 14.698 -19.311 -7.349 1.00 91.69 228 ILE A C 1
ATOM 1853 O O . ILE A 1 228 ? 13.502 -19.53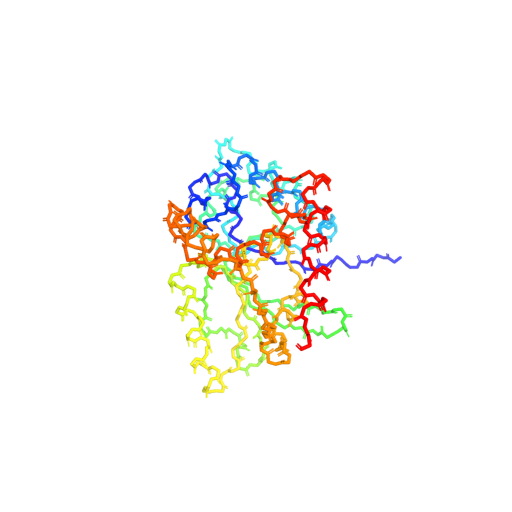5 -7.538 1.00 91.69 228 ILE A O 1
ATOM 1857 N N . ILE A 1 229 ? 15.107 -18.431 -6.433 1.00 86.69 229 ILE A N 1
ATOM 1858 C CA . ILE A 1 229 ? 14.169 -17.646 -5.619 1.00 86.69 229 ILE A CA 1
ATOM 1859 C C . ILE A 1 229 ? 13.282 -16.780 -6.522 1.00 86.69 229 ILE A C 1
ATOM 1861 O O . ILE A 1 229 ? 12.058 -16.789 -6.371 1.00 86.69 229 ILE A O 1
ATOM 1865 N N . LEU A 1 230 ? 13.877 -16.090 -7.499 1.00 87.00 230 LEU A N 1
ATOM 1866 C CA . LEU A 1 230 ? 13.155 -15.258 -8.460 1.00 87.00 230 LEU A CA 1
ATOM 1867 C C . LEU A 1 230 ? 12.161 -16.082 -9.289 1.00 87.00 230 LEU A C 1
ATOM 1869 O O . LEU A 1 230 ? 11.037 -15.640 -9.508 1.00 87.00 230 LEU A O 1
ATOM 1873 N N . PHE A 1 231 ? 12.532 -17.297 -9.703 1.00 92.31 231 PHE A N 1
ATOM 1874 C CA . PHE A 1 231 ? 11.623 -18.211 -10.394 1.00 92.31 231 PHE A CA 1
ATOM 1875 C C . PHE A 1 231 ? 10.348 -18.478 -9.578 1.00 92.31 231 PHE A C 1
ATOM 1877 O O . PHE A 1 231 ? 9.239 -18.357 -10.108 1.00 92.31 231 PHE A O 1
ATOM 1884 N N . PHE A 1 232 ? 10.478 -18.792 -8.285 1.00 90.88 232 PHE A N 1
ATOM 1885 C CA . PHE A 1 232 ? 9.316 -19.015 -7.420 1.00 90.88 232 PHE A CA 1
ATOM 1886 C C . PHE A 1 232 ? 8.494 -17.739 -7.222 1.00 90.88 232 PHE A C 1
ATOM 1888 O O . PHE A 1 232 ? 7.266 -17.783 -7.325 1.00 90.88 232 PHE A O 1
ATOM 1895 N N . GLN A 1 233 ? 9.154 -16.600 -6.994 1.00 81.56 233 GLN A N 1
ATOM 1896 C CA . GLN A 1 233 ? 8.486 -15.304 -6.846 1.00 81.56 233 GLN A CA 1
ATOM 1897 C C . GLN A 1 233 ? 7.659 -14.950 -8.086 1.00 81.56 233 GLN A C 1
ATOM 1899 O O . GLN A 1 233 ? 6.482 -14.605 -7.968 1.00 81.56 233 GLN A O 1
ATOM 1904 N N . GLU A 1 234 ? 8.235 -15.109 -9.276 1.00 85.19 234 GLU A N 1
ATOM 1905 C CA . GLU A 1 234 ? 7.563 -14.798 -10.535 1.00 85.19 234 GLU A CA 1
ATOM 1906 C C . GLU A 1 234 ? 6.457 -15.797 -10.867 1.00 85.19 234 GLU A C 1
ATOM 1908 O O . GLU A 1 234 ? 5.409 -15.394 -11.371 1.00 85.19 234 GLU A O 1
ATOM 1913 N N . THR A 1 235 ? 6.628 -17.075 -10.516 1.00 87.00 235 THR A N 1
ATOM 1914 C CA . THR A 1 235 ? 5.561 -18.076 -10.662 1.00 87.00 235 THR A CA 1
ATOM 1915 C C . THR A 1 235 ? 4.319 -17.663 -9.872 1.00 87.00 235 THR A C 1
ATOM 1917 O O . THR A 1 235 ? 3.202 -17.681 -10.396 1.00 87.00 235 THR A O 1
ATOM 1920 N N . VAL A 1 236 ? 4.512 -17.230 -8.621 1.00 78.00 236 VAL A N 1
ATOM 1921 C CA . VAL A 1 236 ? 3.422 -16.735 -7.771 1.00 78.00 236 VAL A CA 1
ATOM 1922 C C . VAL A 1 236 ? 2.841 -15.436 -8.330 1.00 78.00 236 VAL A C 1
ATOM 1924 O O . VAL A 1 236 ? 1.623 -15.316 -8.447 1.00 78.00 236 VAL A O 1
ATOM 1927 N N . ARG A 1 237 ? 3.692 -14.478 -8.722 1.00 83.06 237 ARG A N 1
ATOM 1928 C CA . ARG A 1 237 ? 3.265 -13.173 -9.252 1.00 83.06 237 ARG A CA 1
ATOM 1929 C C . ARG A 1 237 ? 2.426 -13.301 -10.526 1.00 83.06 237 ARG A C 1
ATOM 1931 O O . ARG A 1 237 ? 1.476 -12.539 -10.708 1.00 83.06 237 ARG A O 1
ATOM 1938 N N . LEU A 1 238 ? 2.781 -14.239 -11.405 1.00 72.94 238 LEU A N 1
ATOM 1939 C CA . LEU A 1 238 ? 2.137 -14.443 -12.704 1.00 72.94 238 LEU A CA 1
ATOM 1940 C C . LEU A 1 238 ? 0.984 -15.454 -12.668 1.00 72.94 238 LEU A C 1
ATOM 1942 O O . LEU A 1 238 ? 0.187 -15.486 -13.605 1.00 72.94 238 LEU A O 1
ATOM 1946 N N . GLY A 1 239 ? 0.906 -16.305 -11.640 1.00 83.38 239 GLY A N 1
ATOM 1947 C CA . GLY A 1 239 ? -0.030 -17.434 -11.599 1.00 83.38 239 GLY A CA 1
ATOM 1948 C C . GLY A 1 239 ? 0.267 -18.514 -12.650 1.00 83.38 239 GLY A C 1
ATOM 1949 O O . GLY A 1 239 ? -0.622 -19.285 -13.008 1.00 83.38 239 GLY A O 1
ATOM 1950 N N . ARG A 1 240 ? 1.496 -18.543 -13.182 1.00 85.25 240 ARG A N 1
ATOM 1951 C CA . ARG A 1 240 ? 1.999 -19.502 -14.180 1.00 85.25 240 ARG A CA 1
ATOM 1952 C C . ARG A 1 240 ? 3.523 -19.586 -14.109 1.00 85.25 240 ARG A C 1
ATOM 1954 O O . ARG A 1 240 ? 4.153 -18.667 -13.604 1.00 85.25 240 ARG A O 1
ATOM 1961 N N . ILE A 1 241 ? 4.113 -20.628 -14.689 1.00 89.38 241 ILE A N 1
ATOM 1962 C CA . ILE A 1 241 ? 5.572 -20.746 -14.840 1.00 89.38 241 ILE A CA 1
ATOM 1963 C C . ILE A 1 241 ? 6.105 -19.569 -15.700 1.00 89.38 241 ILE A C 1
ATOM 1965 O O . ILE A 1 241 ? 5.514 -19.280 -16.747 1.00 89.38 241 ILE A O 1
ATOM 1969 N N . PRO A 1 242 ? 7.183 -18.875 -15.274 1.00 87.31 242 PRO A N 1
ATOM 1970 C CA . PRO A 1 242 ? 7.651 -17.609 -15.852 1.00 87.31 242 PRO A CA 1
ATOM 1971 C C . PRO A 1 242 ? 8.516 -17.746 -17.119 1.00 87.31 242 PRO A C 1
ATOM 1973 O O . PRO A 1 242 ? 9.170 -16.786 -17.519 1.00 87.31 242 PRO A O 1
ATOM 1976 N N . PHE A 1 243 ? 8.522 -18.910 -17.766 1.00 85.75 243 PHE A N 1
ATOM 1977 C CA . PHE A 1 243 ? 9.161 -19.131 -19.063 1.00 85.75 243 PHE A CA 1
ATOM 1978 C C . PHE A 1 243 ? 8.201 -19.851 -20.006 1.00 85.75 243 PHE A C 1
ATOM 1980 O O . PHE A 1 243 ? 7.242 -20.487 -19.564 1.00 85.75 243 PHE A O 1
ATOM 1987 N N . ASP A 1 244 ? 8.451 -19.728 -21.305 1.00 85.12 244 ASP A N 1
ATOM 1988 C CA . ASP A 1 244 ? 7.695 -20.460 -22.313 1.00 85.12 244 ASP A CA 1
ATOM 1989 C C . ASP A 1 244 ? 8.138 -21.926 -22.320 1.00 85.12 244 ASP A C 1
ATOM 1991 O O . ASP A 1 244 ? 9.329 -22.228 -22.245 1.00 85.12 244 ASP A O 1
ATOM 1995 N N . TYR A 1 245 ? 7.170 -22.833 -22.389 1.00 87.81 245 TYR A N 1
ATOM 1996 C CA . TYR A 1 245 ? 7.381 -24.275 -22.426 1.00 87.81 245 TYR A CA 1
ATOM 1997 C C . TYR A 1 245 ? 6.359 -24.916 -23.362 1.00 87.81 245 TYR A C 1
ATOM 1999 O O . TYR A 1 245 ? 5.258 -24.399 -23.571 1.00 87.81 245 TYR A O 1
ATOM 2007 N N . THR A 1 246 ? 6.725 -26.060 -23.914 1.00 91.81 246 THR A N 1
ATOM 2008 C CA . THR A 1 246 ? 5.851 -26.920 -24.708 1.00 91.81 246 THR A CA 1
ATOM 2009 C C . THR A 1 246 ? 5.256 -28.036 -23.846 1.00 91.81 246 THR A C 1
ATOM 2011 O O . THR A 1 246 ? 5.686 -28.280 -22.717 1.00 91.81 246 THR A O 1
ATOM 2014 N N . GLU A 1 247 ? 4.254 -28.748 -24.370 1.00 88.75 247 GLU A N 1
ATOM 2015 C CA . GLU A 1 247 ? 3.768 -29.969 -23.709 1.00 88.75 247 GLU A CA 1
ATOM 2016 C C . GLU A 1 247 ? 4.864 -31.041 -23.616 1.00 88.75 247 GLU A C 1
ATOM 2018 O O . GLU A 1 247 ? 4.906 -31.781 -22.635 1.00 88.75 247 GLU A O 1
ATOM 2023 N N . GLU A 1 248 ? 5.774 -31.095 -24.593 1.00 90.75 248 GLU A N 1
ATOM 2024 C CA . GLU A 1 248 ? 6.910 -32.021 -24.595 1.00 90.75 248 GLU A CA 1
ATOM 2025 C C . GLU A 1 248 ? 7.889 -31.709 -23.458 1.00 90.75 248 GLU A C 1
ATOM 2027 O O . GLU A 1 248 ? 8.277 -32.627 -22.738 1.00 90.75 248 GLU A O 1
ATOM 2032 N N . ASP A 1 249 ? 8.197 -30.430 -23.214 1.00 88.94 249 ASP A N 1
ATOM 2033 C CA . ASP A 1 249 ? 9.063 -30.011 -22.101 1.00 88.94 249 ASP A CA 1
ATOM 2034 C C . ASP A 1 249 ? 8.487 -30.440 -20.742 1.00 88.94 249 ASP A C 1
ATOM 2036 O O . ASP A 1 249 ? 9.211 -30.907 -19.862 1.00 88.94 249 ASP A O 1
ATOM 2040 N N . LEU A 1 250 ? 7.163 -30.332 -20.567 1.00 87.00 250 LEU A N 1
ATOM 2041 C CA . LEU A 1 250 ? 6.491 -30.776 -19.343 1.00 87.00 250 LEU A CA 1
ATOM 2042 C C . LEU A 1 250 ? 6.475 -32.299 -19.194 1.00 87.00 250 LEU A C 1
ATOM 2044 O O . LEU A 1 250 ? 6.535 -32.802 -18.071 1.00 87.00 250 LEU A O 1
ATOM 2048 N N . LEU A 1 251 ? 6.332 -33.036 -20.297 1.00 89.19 251 LEU A N 1
ATOM 2049 C CA . LEU A 1 251 ? 6.383 -34.497 -20.283 1.00 89.19 251 LEU A CA 1
ATOM 2050 C C . LEU A 1 251 ? 7.790 -34.994 -19.953 1.00 89.19 251 LEU A C 1
ATOM 2052 O O . LEU A 1 251 ? 7.927 -35.936 -19.175 1.00 89.19 251 LEU A O 1
ATOM 2056 N N . GLU A 1 252 ? 8.816 -34.348 -20.500 1.00 86.44 252 GLU A N 1
ATOM 2057 C CA . GLU A 1 252 ? 10.209 -34.663 -20.201 1.00 86.44 252 GLU A CA 1
ATOM 2058 C C . GLU A 1 252 ? 10.545 -34.351 -18.742 1.00 86.44 252 GLU A C 1
ATOM 2060 O O . GLU A 1 252 ? 11.086 -35.206 -18.046 1.00 86.44 252 GLU A O 1
ATOM 2065 N N . ALA A 1 253 ? 10.137 -33.182 -18.235 1.00 83.56 253 ALA A N 1
ATOM 2066 C CA . ALA A 1 253 ? 10.326 -32.827 -16.830 1.00 83.56 253 ALA A CA 1
ATOM 2067 C C . ALA A 1 253 ? 9.691 -33.859 -15.884 1.00 83.56 253 ALA A C 1
ATOM 2069 O O . ALA A 1 253 ? 10.312 -34.256 -14.903 1.00 83.56 253 ALA A O 1
ATOM 2070 N N . LYS A 1 254 ? 8.481 -34.343 -16.201 1.00 84.88 254 LYS A N 1
ATOM 2071 C CA . LYS A 1 254 ? 7.821 -35.409 -15.428 1.00 84.88 254 LYS A CA 1
ATOM 2072 C C . LYS A 1 254 ? 8.592 -36.726 -15.482 1.00 84.88 254 LYS A C 1
ATOM 2074 O O . LYS A 1 254 ? 8.787 -37.334 -14.439 1.00 84.88 254 LYS A O 1
ATOM 2079 N N . ARG A 1 255 ? 9.068 -37.135 -16.665 1.00 85.62 255 ARG A N 1
ATOM 2080 C CA . ARG A 1 255 ? 9.870 -38.359 -16.816 1.00 85.62 255 ARG A CA 1
ATOM 2081 C C . ARG A 1 255 ? 11.149 -38.295 -15.983 1.00 85.62 255 ARG A C 1
ATOM 2083 O O . ARG A 1 255 ? 11.457 -39.248 -15.283 1.00 85.62 255 ARG A O 1
ATOM 2090 N N . LEU A 1 256 ? 11.857 -37.167 -16.027 1.00 75.94 256 LEU A N 1
ATOM 2091 C CA . LEU A 1 256 ? 13.081 -36.963 -15.252 1.00 75.94 256 LEU A CA 1
ATOM 2092 C C . LEU A 1 256 ? 12.816 -36.997 -13.741 1.00 75.94 256 LEU A C 1
ATOM 2094 O O . LEU A 1 256 ? 13.631 -37.535 -12.999 1.00 75.94 256 LEU A O 1
ATOM 2098 N N . CYS A 1 257 ? 11.680 -36.469 -13.273 1.00 70.62 257 CYS A N 1
ATOM 2099 C CA . CYS A 1 257 ? 11.276 -36.620 -11.873 1.00 70.62 257 CYS A CA 1
ATOM 2100 C C . CYS A 1 257 ? 11.040 -38.093 -11.500 1.00 70.62 257 CYS A C 1
ATOM 2102 O O . CYS A 1 257 ? 11.542 -38.535 -10.471 1.00 70.62 257 CYS A O 1
ATOM 2104 N N . ASP A 1 258 ? 10.348 -38.853 -12.354 1.00 74.38 258 ASP A N 1
ATOM 2105 C CA . ASP A 1 258 ? 10.052 -40.272 -12.111 1.00 74.38 258 ASP A CA 1
ATOM 2106 C C . ASP A 1 258 ? 11.322 -41.157 -12.133 1.00 74.38 258 ASP A C 1
ATOM 2108 O O . ASP A 1 258 ? 11.406 -42.145 -11.404 1.00 74.38 258 ASP A O 1
ATOM 2112 N N . GLU A 1 259 ? 12.330 -40.813 -12.944 1.00 64.75 259 GLU A N 1
ATOM 2113 C CA . GLU A 1 259 ? 13.626 -41.514 -13.001 1.00 64.75 259 GLU A CA 1
ATOM 2114 C C . GLU A 1 259 ? 14.486 -41.254 -11.751 1.00 64.75 259 GLU A C 1
ATOM 2116 O O . GLU A 1 259 ? 15.107 -42.176 -11.223 1.00 64.75 259 GLU A O 1
ATOM 2121 N N . VAL A 1 260 ? 14.470 -40.028 -11.217 1.00 59.72 260 VAL A N 1
ATOM 2122 C CA . VAL A 1 260 ? 15.183 -39.681 -9.972 1.00 59.72 260 VAL A CA 1
ATOM 2123 C C . VAL A 1 260 ? 14.613 -40.427 -8.759 1.00 59.72 260 VAL A C 1
ATOM 2125 O O . VAL A 1 260 ? 15.376 -40.781 -7.858 1.00 59.72 260 VAL A O 1
ATOM 2128 N N . ASP A 1 261 ? 13.308 -40.706 -8.749 1.00 58.12 261 ASP A N 1
ATOM 2129 C CA . ASP A 1 261 ? 12.656 -41.513 -7.709 1.00 58.12 261 ASP A CA 1
ATOM 2130 C C . ASP A 1 261 ? 12.959 -43.021 -7.848 1.00 58.12 261 ASP A C 1
ATOM 2132 O O . ASP A 1 261 ? 12.910 -43.753 -6.857 1.00 58.12 261 ASP A O 1
ATOM 2136 N N . ALA A 1 262 ? 13.303 -43.499 -9.051 1.00 57.94 262 ALA A N 1
ATOM 2137 C CA . ALA A 1 262 ? 13.628 -44.904 -9.316 1.00 57.94 262 ALA A CA 1
ATOM 2138 C C . ALA A 1 262 ? 15.082 -45.283 -8.963 1.00 57.94 262 ALA A C 1
ATOM 2140 O O . ALA A 1 262 ? 15.335 -46.427 -8.588 1.00 57.94 262 ALA A O 1
ATOM 2141 N N . ASP A 1 263 ? 16.018 -44.330 -9.034 1.00 56.16 263 ASP A N 1
ATOM 2142 C CA . ASP A 1 263 ? 17.443 -44.510 -8.696 1.00 56.16 263 ASP A CA 1
ATOM 2143 C C . ASP A 1 263 ? 17.762 -44.227 -7.204 1.00 56.16 263 ASP A C 1
ATOM 2145 O O . ASP A 1 263 ? 18.925 -44.130 -6.806 1.00 56.16 263 ASP A O 1
ATOM 2149 N N . GLY A 1 264 ? 16.730 -44.059 -6.369 1.00 51.81 264 GLY A N 1
ATOM 2150 C CA . GLY A 1 264 ? 16.806 -43.695 -4.949 1.00 51.81 264 GLY A CA 1
ATOM 2151 C C . GLY A 1 264 ? 16.799 -44.851 -3.933 1.00 51.81 264 GLY A C 1
ATOM 2152 O O . GLY A 1 264 ? 16.211 -44.673 -2.864 1.00 51.81 264 GLY A O 1
ATOM 2153 N N . GLU A 1 265 ? 17.434 -45.997 -4.230 1.00 40.06 265 GLU A N 1
ATOM 2154 C CA . GLU A 1 265 ? 17.849 -47.021 -3.233 1.00 40.06 265 GLU A CA 1
ATOM 2155 C C . GLU A 1 265 ? 19.349 -46.935 -2.903 1.00 40.06 265 GLU A C 1
ATOM 2157 O O . GLU A 1 265 ? 20.182 -46.955 -3.838 1.00 40.06 265 GLU A O 1
#

Radius of gyration: 22.21 Å; Cα contacts (8 Å, |Δi|>4): 406; chains: 1; bounding box: 56×70×50 Å